Protein AF-M3A0W7-F1 (afdb_monomer_lite)

pLDDT: mean 71.89, std 23.93, range [27.95, 97.62]

Sequence (354 aa):
MHALLFESHGTLYKYCTPAMGSIGAVLGRLNPFAYRHAGDKGLDEQITYNEAKDTQISTADAKDHPPPAQATGILLEHGDGDLPQHLLPRDRAARLYQETRKSYADLLRSRHSALKTHAEVQISLRRYLQLRSSVRDSQRELCQALKIAQAEGSWARLSDQLCEKSELLEADFGTLEAHVARLQTCQGRLANLEFTVRERENDLFSALESLARAIGVINEPDYGETWFMEGIDGKSRSTESTHLNPLLETYYDKAGDAGLLRDMLVGLDYDYLEAKARRNILLLDQDRALSCSDSHIDQEYRHQRAGIVDELEAATREAEEAKKSCLDAGLQPEPSQCSLPERDLVAKESRAAL

Organism: Pseudocercospora fijiensis (strain CIRAD86) (NCBI:txid383855)

Secondary structure (DSSP, 8-state):
--TTSSSSTTTHHHHHHHHHHHHHHHHHHT-----------------S--S-------------PPPPP----------S----S----HHHHHHHHHHHHHHHHHHHHHHHHHHHHHHHHHHHHHHHHHHHHHHHHHHHHHHHHHHHHHHHT-HHHHHHHHHHHHHHHHHHHHHHHHHHHHHHHHHHHHHHHHHHHHHHHHHHHHHHHHHHHHTTS----TTSSTT------------------HHHHHHHHHHHHHHHHHHHHHHHHHHHHHHHHHHHHHHHHH-PPPSS-HHHHHHHHHHHHHHHHHHHHHHHHHHHHHHHHHHHTT---S-STT------GGGSGGGS--

Radius of gyration: 30.0 Å; chains: 1; bounding box: 74×52×100 Å

Structure (mmCIF, N/CA/C/O backbone):
data_AF-M3A0W7-F1
#
_entry.id   AF-M3A0W7-F1
#
loop_
_atom_site.group_PDB
_atom_site.id
_atom_site.type_symbol
_atom_site.label_atom_id
_atom_site.label_alt_id
_atom_site.label_comp_id
_atom_site.label_asym_id
_atom_site.label_entity_id
_atom_site.label_seq_id
_atom_site.pdbx_PDB_ins_code
_atom_site.Cartn_x
_atom_site.Cartn_y
_atom_site.Cartn_z
_atom_site.occupancy
_atom_site.B_iso_or_equiv
_atom_site.auth_seq_id
_atom_site.auth_comp_id
_atom_site.auth_asym_id
_atom_site.auth_atom_id
_atom_site.pdbx_PDB_model_num
ATOM 1 N N . MET A 1 1 ? -15.314 0.057 -3.433 1.00 33.22 1 MET A N 1
ATOM 2 C CA . MET A 1 1 ? -14.238 0.964 -3.902 1.00 33.22 1 MET A CA 1
ATOM 3 C C . MET A 1 1 ? -12.853 0.310 -4.009 1.00 33.22 1 MET A C 1
ATOM 5 O O . MET A 1 1 ? -12.034 0.863 -4.722 1.00 33.22 1 MET A O 1
ATOM 9 N N . HIS A 1 2 ? -12.584 -0.863 -3.411 1.00 33.09 2 HIS A N 1
ATOM 10 C CA . HIS A 1 2 ? -11.268 -1.535 -3.491 1.00 33.09 2 HIS A CA 1
ATOM 11 C C . HIS A 1 2 ? -11.120 -2.610 -4.594 1.00 33.09 2 HIS A C 1
ATOM 13 O O . HIS A 1 2 ? -10.038 -3.149 -4.781 1.00 33.09 2 HIS A O 1
ATOM 19 N N . ALA A 1 3 ? -12.170 -2.908 -5.367 1.00 29.25 3 ALA A N 1
ATOM 20 C CA . ALA A 1 3 ? -12.174 -4.024 -6.324 1.00 29.25 3 ALA A CA 1
ATOM 21 C C . ALA A 1 3 ? -11.492 -3.745 -7.686 1.00 29.25 3 ALA A C 1
ATOM 23 O O . ALA A 1 3 ? -11.422 -4.643 -8.513 1.00 29.25 3 ALA A O 1
ATOM 24 N N . LEU A 1 4 ? -10.989 -2.529 -7.941 1.00 33.88 4 LEU A N 1
ATOM 25 C CA . LEU A 1 4 ? -10.436 -2.138 -9.253 1.00 33.88 4 LEU A CA 1
ATOM 26 C C . LEU A 1 4 ? -8.896 -2.159 -9.339 1.00 33.88 4 LEU A C 1
ATOM 28 O O . LEU A 1 4 ? -8.349 -1.816 -10.380 1.00 33.88 4 LEU A O 1
ATOM 32 N N . LEU A 1 5 ? -8.185 -2.571 -8.283 1.00 36.59 5 LEU A N 1
ATOM 33 C CA . LEU A 1 5 ? -6.711 -2.636 -8.275 1.00 36.59 5 LEU A CA 1
ATOM 34 C C . LEU A 1 5 ? -6.142 -4.010 -8.691 1.00 36.59 5 LEU A C 1
ATOM 36 O O . LEU A 1 5 ? -4.928 -4.175 -8.762 1.00 36.59 5 LEU A O 1
ATOM 40 N N . PHE A 1 6 ? -6.999 -4.995 -8.985 1.00 35.81 6 PHE A N 1
ATOM 41 C CA . PHE A 1 6 ? -6.613 -6.413 -8.998 1.00 35.81 6 PHE A CA 1
ATOM 42 C C . PHE A 1 6 ? -6.111 -6.971 -10.350 1.00 35.81 6 PHE A C 1
ATOM 44 O O . PHE A 1 6 ? -5.576 -8.075 -10.372 1.00 35.81 6 PHE A O 1
ATOM 51 N N . GLU A 1 7 ? -6.224 -6.256 -11.478 1.00 32.94 7 GLU A N 1
ATOM 52 C CA . GLU A 1 7 ? -5.933 -6.850 -12.806 1.00 32.94 7 GLU A CA 1
ATOM 53 C C . GLU A 1 7 ? -4.660 -6.351 -13.525 1.00 32.94 7 GLU A C 1
ATOM 55 O O . GLU A 1 7 ? -4.209 -7.003 -14.466 1.00 32.94 7 GLU A O 1
ATOM 60 N N . SER A 1 8 ? -4.003 -5.265 -13.097 1.00 38.28 8 SER A N 1
ATOM 61 C CA . SER A 1 8 ? -2.975 -4.613 -13.939 1.00 38.28 8 SER A CA 1
ATOM 62 C C . SER A 1 8 ? -1.517 -5.037 -13.724 1.00 38.28 8 SER A C 1
ATOM 64 O O . SER A 1 8 ? -0.686 -4.801 -14.600 1.00 38.28 8 SER A O 1
ATOM 66 N N . HIS A 1 9 ? -1.146 -5.647 -12.594 1.00 38.53 9 HIS A N 1
ATOM 67 C CA . HIS A 1 9 ? 0.280 -5.854 -12.278 1.00 38.53 9 HIS A CA 1
ATOM 68 C C . HIS A 1 9 ? 0.880 -7.159 -12.840 1.00 38.53 9 HIS A C 1
ATOM 70 O O . HIS A 1 9 ? 2.083 -7.220 -13.092 1.00 38.53 9 HIS A O 1
ATOM 76 N N . GLY A 1 10 ? 0.062 -8.185 -13.113 1.00 32.31 10 GLY A N 1
ATOM 77 C CA . GLY A 1 10 ? 0.531 -9.483 -13.631 1.00 32.31 10 GLY A CA 1
ATOM 78 C C . GLY A 1 10 ? 0.715 -9.553 -15.156 1.00 32.31 10 GLY A C 1
ATOM 79 O O . GLY A 1 10 ? 1.524 -10.336 -15.658 1.00 32.31 10 GLY A O 1
ATOM 80 N N . THR A 1 11 ? -0.006 -8.732 -15.916 1.00 35.69 11 THR A N 1
ATOM 81 C CA . THR A 1 11 ? 0.018 -8.700 -17.393 1.00 35.69 11 THR A CA 1
ATOM 82 C C . THR A 1 11 ? 1.218 -7.930 -17.945 1.00 35.69 11 THR A C 1
ATOM 84 O O . THR A 1 11 ? 1.759 -8.290 -18.988 1.00 35.69 11 THR A O 1
ATOM 87 N N . LEU A 1 12 ? 1.712 -6.947 -17.198 1.00 34.94 12 LEU A N 1
ATOM 88 C CA . LEU A 1 12 ? 2.795 -6.033 -17.570 1.00 34.94 12 LEU A CA 1
ATOM 89 C C . LEU A 1 12 ? 4.150 -6.729 -17.847 1.00 34.94 12 LEU A C 1
ATOM 91 O O . LEU A 1 12 ? 4.900 -6.324 -18.738 1.00 34.94 12 LEU A O 1
ATOM 95 N N . TYR A 1 13 ? 4.459 -7.826 -17.142 1.00 34.72 13 TYR A N 1
ATOM 96 C CA . TYR A 1 13 ? 5.754 -8.520 -17.263 1.00 34.72 13 TYR A CA 1
ATOM 97 C C . TYR A 1 13 ? 5.796 -9.596 -18.362 1.00 34.72 13 TYR A C 1
ATOM 99 O O . TYR A 1 13 ? 6.872 -9.904 -18.885 1.00 34.72 13 TYR A O 1
ATOM 107 N N . LYS A 1 14 ? 4.635 -10.141 -18.756 1.00 32.34 14 LYS A N 1
ATOM 108 C CA . LYS A 1 14 ? 4.528 -11.174 -19.805 1.00 32.34 14 LYS A CA 1
ATOM 109 C C . LYS A 1 14 ? 4.810 -10.633 -21.212 1.00 32.34 14 LYS A C 1
ATOM 111 O O . LYS A 1 14 ? 5.224 -11.404 -22.072 1.00 32.34 14 LYS A O 1
ATOM 116 N N . TYR A 1 15 ? 4.634 -9.328 -21.433 1.00 33.81 15 TYR A N 1
ATOM 117 C CA . TYR A 1 15 ? 4.816 -8.692 -22.745 1.00 33.81 15 TYR A CA 1
ATOM 118 C C . TYR A 1 15 ? 6.125 -7.891 -22.883 1.00 33.81 15 TYR A C 1
ATOM 120 O O . TYR A 1 15 ? 6.608 -7.706 -23.998 1.00 33.81 15 TYR A O 1
ATOM 128 N N . CYS A 1 16 ? 6.763 -7.477 -21.778 1.00 34.28 16 CYS A N 1
ATOM 129 C CA . CYS A 1 16 ? 8.025 -6.720 -21.822 1.00 34.28 16 CYS A CA 1
ATOM 130 C C . CYS A 1 16 ? 9.275 -7.590 -22.072 1.00 34.28 16 CYS A C 1
ATOM 132 O O . CYS A 1 16 ? 10.260 -7.121 -22.644 1.00 34.28 16 CYS A O 1
ATOM 134 N N . THR A 1 17 ? 9.259 -8.859 -21.657 1.00 36.62 17 THR A N 1
ATOM 135 C CA . THR A 1 17 ? 10.430 -9.755 -21.708 1.00 36.62 17 THR A CA 1
ATOM 136 C C . THR A 1 17 ? 10.897 -10.120 -23.131 1.00 36.62 17 THR A C 1
ATOM 138 O O . THR A 1 17 ? 12.108 -10.099 -23.363 1.00 36.62 17 THR A O 1
ATOM 141 N N . PRO A 1 18 ? 10.018 -10.380 -24.122 1.00 32.47 18 PRO A N 1
ATOM 142 C CA . PRO A 1 18 ? 10.460 -10.709 -25.483 1.00 32.47 18 PRO A CA 1
ATOM 143 C C . PRO A 1 18 ? 11.011 -9.497 -26.257 1.00 32.47 18 PRO A C 1
ATOM 145 O O . PRO A 1 18 ? 12.003 -9.614 -26.978 1.00 32.47 18 PRO A O 1
ATOM 148 N N . ALA A 1 19 ? 10.405 -8.316 -26.086 1.00 36.50 19 ALA A N 1
ATOM 149 C CA . ALA A 1 19 ? 10.773 -7.099 -26.818 1.00 36.50 19 ALA A CA 1
ATOM 150 C C . ALA A 1 19 ? 12.084 -6.474 -26.306 1.00 36.50 19 ALA A C 1
ATOM 152 O O . ALA A 1 19 ? 12.943 -6.094 -27.105 1.00 36.50 19 ALA A O 1
ATOM 153 N N . MET A 1 20 ? 12.298 -6.464 -24.985 1.00 37.03 20 MET A N 1
ATOM 154 C CA . MET A 1 20 ? 13.586 -6.085 -24.385 1.00 37.03 20 MET A CA 1
ATOM 155 C C . MET A 1 20 ? 14.701 -7.073 -24.760 1.00 37.03 20 MET A C 1
ATOM 157 O O . MET A 1 20 ? 15.849 -6.663 -24.897 1.00 37.03 20 MET A O 1
ATOM 161 N N . GLY A 1 21 ? 14.373 -8.349 -25.002 1.00 40.09 21 GLY A N 1
ATOM 162 C CA . GLY A 1 21 ? 15.312 -9.340 -25.538 1.00 40.09 21 GLY A CA 1
ATOM 163 C C . GLY A 1 21 ? 15.753 -9.039 -26.976 1.00 40.09 21 GLY A C 1
ATOM 164 O O . GLY A 1 21 ? 16.939 -9.128 -27.283 1.00 40.09 21 GLY A O 1
ATOM 165 N N . SER A 1 22 ? 14.828 -8.613 -27.842 1.00 40.75 22 SER A N 1
ATOM 166 C CA . SER A 1 22 ? 15.118 -8.184 -29.222 1.00 40.75 22 SER A CA 1
ATOM 167 C C . SER A 1 22 ? 15.958 -6.899 -29.263 1.00 40.75 22 SER A C 1
ATOM 169 O O . SER A 1 22 ? 17.010 -6.861 -29.902 1.00 40.75 22 SER A O 1
ATOM 171 N N . ILE A 1 23 ? 15.561 -5.871 -28.505 1.00 39.34 23 ILE A N 1
ATOM 172 C CA . ILE A 1 23 ? 16.290 -4.596 -28.421 1.00 39.34 23 ILE A CA 1
ATOM 173 C C . ILE A 1 23 ? 17.645 -4.790 -27.727 1.00 39.34 23 ILE A C 1
ATOM 175 O O . ILE A 1 23 ? 18.649 -4.265 -28.195 1.00 39.34 23 ILE A O 1
ATOM 179 N N . GLY A 1 24 ? 17.715 -5.600 -26.669 1.00 42.88 24 GLY A N 1
ATOM 180 C CA . GLY A 1 24 ? 18.962 -5.977 -26.001 1.00 42.88 24 GLY A CA 1
ATOM 181 C C . GLY A 1 24 ? 19.909 -6.764 -26.910 1.00 42.88 24 GLY A C 1
ATOM 182 O O . GLY A 1 24 ? 21.110 -6.508 -26.901 1.00 42.88 24 GLY A O 1
ATOM 183 N N . ALA A 1 25 ? 19.389 -7.651 -27.765 1.00 46.31 25 ALA A N 1
ATOM 184 C CA . ALA A 1 25 ? 20.182 -8.353 -28.774 1.00 46.31 25 ALA A CA 1
ATOM 185 C C . ALA A 1 25 ? 20.693 -7.410 -29.877 1.00 46.31 25 ALA A C 1
ATOM 187 O O . ALA A 1 25 ? 21.820 -7.571 -30.345 1.00 46.31 25 ALA A O 1
ATOM 188 N N . VAL A 1 26 ? 19.906 -6.406 -30.275 1.00 44.19 26 VAL A N 1
ATOM 189 C CA . VAL A 1 26 ? 20.327 -5.369 -31.233 1.00 44.19 26 VAL A CA 1
ATOM 190 C C . VAL A 1 26 ? 21.370 -4.433 -30.610 1.00 44.19 26 VAL A C 1
ATOM 192 O O . VAL A 1 26 ? 22.410 -4.190 -31.217 1.00 44.19 26 VAL A O 1
ATOM 195 N N . LEU A 1 27 ? 21.164 -3.974 -29.373 1.00 42.91 27 LEU A N 1
ATOM 196 C CA . LEU A 1 27 ? 22.116 -3.134 -28.639 1.00 42.91 27 LEU A CA 1
ATOM 197 C C . LEU A 1 27 ? 23.414 -3.885 -28.296 1.00 42.91 27 LEU A C 1
ATOM 199 O O . LEU A 1 27 ? 24.493 -3.303 -28.377 1.00 42.91 27 LEU A O 1
ATOM 203 N N . GLY A 1 28 ? 23.332 -5.183 -27.994 1.00 41.34 28 GLY A N 1
ATOM 204 C CA . GLY A 1 28 ? 24.490 -6.057 -27.790 1.00 41.34 28 GLY A CA 1
ATOM 205 C C . GLY A 1 28 ? 25.309 -6.279 -29.066 1.00 41.34 28 GLY A C 1
ATOM 206 O O . GLY A 1 28 ? 26.533 -6.336 -29.004 1.00 41.34 28 GLY A O 1
ATOM 207 N N . ARG A 1 29 ? 24.668 -6.318 -30.243 1.00 43.09 29 ARG A N 1
ATOM 208 C CA . ARG A 1 29 ? 25.362 -6.375 -31.547 1.00 43.09 29 ARG A CA 1
ATOM 209 C C . ARG A 1 29 ? 26.030 -5.053 -31.936 1.00 43.09 29 ARG A C 1
ATOM 211 O O . ARG A 1 29 ? 26.976 -5.064 -32.716 1.00 43.09 29 ARG A O 1
ATOM 218 N N . LEU A 1 30 ? 25.559 -3.930 -31.395 1.00 36.91 30 LEU A N 1
ATOM 219 C CA . LEU A 1 30 ? 26.110 -2.594 -31.649 1.00 36.91 30 LEU A CA 1
ATOM 220 C C . LEU A 1 30 ? 27.263 -2.214 -30.702 1.00 36.91 30 LEU A C 1
ATOM 222 O O . LEU A 1 30 ? 27.870 -1.161 -30.890 1.00 36.91 30 LEU A O 1
ATOM 226 N N . ASN A 1 31 ? 27.597 -3.055 -29.715 1.00 36.59 31 ASN A N 1
ATOM 227 C CA . ASN A 1 31 ? 28.643 -2.775 -28.732 1.00 36.59 31 ASN A CA 1
ATOM 228 C C . ASN A 1 31 ? 29.671 -3.928 -28.631 1.00 36.59 31 ASN A C 1
ATOM 230 O O . ASN A 1 31 ? 29.524 -4.805 -27.783 1.00 36.59 31 ASN A O 1
ATOM 234 N N . PRO A 1 32 ? 30.736 -3.948 -29.460 1.00 31.33 32 PRO A N 1
ATOM 235 C CA . PRO A 1 32 ? 31.722 -5.035 -29.471 1.00 31.33 32 PRO A CA 1
ATOM 236 C C . PRO A 1 32 ? 32.742 -4.989 -28.315 1.00 31.33 32 PRO A C 1
ATOM 238 O O . PRO A 1 32 ? 33.666 -5.798 -28.289 1.00 31.33 32 PRO A O 1
ATOM 241 N N . PHE A 1 33 ? 32.601 -4.075 -27.348 1.00 37.16 33 PHE A N 1
ATOM 242 C CA . PHE A 1 33 ? 33.525 -3.935 -26.218 1.00 37.16 33 PHE A CA 1
ATOM 243 C C . PHE A 1 33 ? 32.780 -3.945 -24.882 1.00 37.16 33 PHE A C 1
ATOM 245 O O . PHE A 1 33 ? 32.527 -2.905 -24.277 1.00 37.16 33 PHE A O 1
ATOM 252 N N . ALA A 1 34 ? 32.474 -5.143 -24.392 1.00 34.69 34 ALA A N 1
ATOM 253 C CA . ALA A 1 34 ? 32.143 -5.362 -22.992 1.00 34.69 34 ALA A CA 1
ATOM 254 C C . ALA A 1 34 ? 33.304 -6.103 -22.302 1.00 34.69 34 ALA A C 1
ATOM 256 O O . ALA A 1 34 ? 33.568 -7.267 -22.577 1.00 34.69 34 ALA A O 1
ATOM 257 N N . TYR A 1 35 ? 33.975 -5.364 -21.412 1.00 34.19 35 TYR A N 1
ATOM 258 C CA . TYR A 1 35 ? 34.707 -5.796 -20.214 1.00 34.19 35 TYR A CA 1
ATOM 259 C C . TYR A 1 35 ? 35.965 -6.688 -20.342 1.00 34.19 35 TYR A C 1
ATOM 261 O O . TYR A 1 35 ? 35.916 -7.913 -20.385 1.00 34.19 35 TYR A O 1
ATOM 269 N N . ARG A 1 36 ? 37.137 -6.040 -20.214 1.00 29.53 36 ARG A N 1
ATOM 270 C CA . ARG A 1 36 ? 38.361 -6.598 -19.601 1.00 29.53 36 ARG A CA 1
ATOM 271 C C . ARG A 1 36 ? 38.797 -5.690 -18.441 1.00 29.53 36 ARG A C 1
ATOM 273 O O . ARG A 1 36 ? 38.746 -4.472 -18.564 1.00 29.53 36 ARG A O 1
ATOM 280 N N . HIS A 1 37 ? 39.191 -6.323 -17.338 1.00 35.06 37 HIS A N 1
ATOM 281 C CA . HIS A 1 37 ? 39.482 -5.784 -16.003 1.00 35.06 37 HIS A CA 1
ATOM 282 C C . HIS A 1 37 ? 40.319 -4.496 -15.901 1.00 35.06 37 HIS A C 1
ATOM 284 O O . HIS A 1 37 ? 41.342 -4.349 -16.564 1.00 35.06 37 HIS A O 1
ATOM 290 N N . ALA A 1 38 ? 39.994 -3.693 -14.882 1.00 27.95 38 ALA A N 1
ATOM 291 C CA . ALA A 1 38 ? 40.983 -3.087 -13.992 1.00 27.95 38 ALA A CA 1
ATOM 292 C C . ALA A 1 38 ? 40.484 -3.252 -12.547 1.00 27.95 38 ALA A C 1
ATOM 294 O O . ALA A 1 38 ? 39.352 -2.889 -12.233 1.00 27.95 38 ALA A O 1
ATOM 295 N N . GLY A 1 39 ? 41.294 -3.910 -11.720 1.00 29.52 39 GLY A N 1
ATOM 296 C CA . GLY A 1 39 ? 40.959 -4.274 -10.352 1.00 29.52 39 GLY A CA 1
ATOM 297 C C . GLY A 1 39 ? 41.190 -3.167 -9.324 1.00 29.52 39 GLY A C 1
ATOM 298 O O . GLY A 1 39 ? 41.894 -2.192 -9.568 1.00 29.52 39 GLY A O 1
ATOM 299 N N . ASP A 1 40 ? 40.604 -3.434 -8.162 1.00 30.09 40 ASP A N 1
ATOM 300 C CA . ASP A 1 40 ? 41.170 -3.252 -6.827 1.00 30.09 40 ASP A CA 1
ATOM 301 C C . ASP A 1 40 ? 41.547 -1.827 -6.376 1.00 30.09 40 ASP A C 1
ATOM 303 O O . ASP A 1 40 ? 42.614 -1.300 -6.694 1.00 30.09 40 ASP A O 1
ATOM 307 N N . LYS A 1 41 ? 40.665 -1.240 -5.554 1.00 30.48 41 LYS A N 1
ATOM 308 C CA . LYS A 1 41 ? 40.994 -0.491 -4.326 1.00 30.48 41 LYS A CA 1
ATOM 309 C C . LYS A 1 41 ? 39.723 -0.300 -3.492 1.00 30.48 41 LYS A C 1
ATOM 311 O O . LYS A 1 41 ? 38.703 0.161 -3.998 1.00 30.48 41 LYS A O 1
ATOM 316 N N . GLY A 1 42 ? 39.806 -0.735 -2.237 1.00 34.66 42 GLY A N 1
ATOM 317 C CA . GLY A 1 42 ? 38.689 -0.923 -1.317 1.00 34.66 42 GLY A CA 1
ATOM 318 C C . GLY A 1 42 ? 37.958 0.342 -0.869 1.00 34.66 42 GLY A C 1
ATOM 319 O O . GLY A 1 42 ? 38.498 1.445 -0.879 1.00 34.66 42 GLY A O 1
ATOM 320 N N . LEU A 1 43 ? 36.718 0.113 -0.442 1.00 30.66 43 LEU A N 1
ATOM 321 C CA . LEU A 1 43 ? 35.846 1.019 0.303 1.00 30.66 43 LEU A CA 1
ATOM 322 C C . LEU A 1 43 ? 34.940 0.137 1.178 1.00 30.66 43 LEU A C 1
ATOM 324 O O . LEU A 1 43 ? 33.756 -0.046 0.903 1.00 30.66 43 LEU A O 1
ATOM 328 N N . ASP A 1 44 ? 35.545 -0.478 2.193 1.00 33.25 44 ASP A N 1
ATOM 329 C CA . ASP A 1 44 ? 34.834 -0.774 3.435 1.00 33.25 44 ASP A CA 1
ATOM 330 C C . ASP A 1 44 ? 34.861 0.511 4.278 1.00 33.25 44 ASP A C 1
ATOM 332 O O . ASP A 1 44 ? 35.853 1.234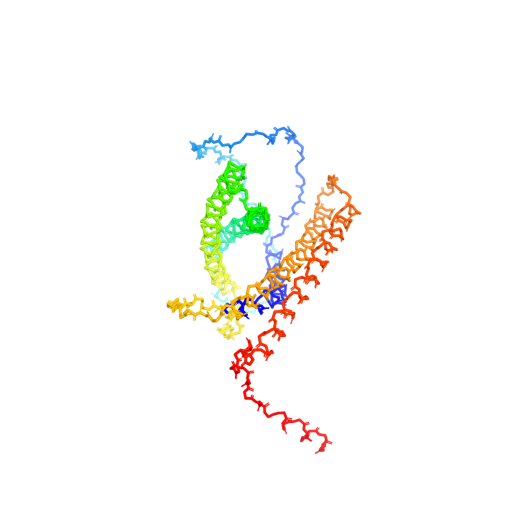 4.252 1.00 33.25 44 ASP A O 1
ATOM 336 N N . GLU A 1 45 ? 33.769 0.774 5.001 1.00 35.91 45 GLU A N 1
ATOM 337 C CA . GLU A 1 45 ? 33.488 1.957 5.842 1.00 35.91 45 GLU A CA 1
ATOM 338 C C . GLU A 1 45 ? 32.856 3.178 5.143 1.00 35.91 45 GLU A C 1
ATOM 340 O O . GLU A 1 45 ? 33.516 4.174 4.873 1.00 35.91 45 GLU A O 1
ATOM 345 N N . GLN A 1 46 ? 31.527 3.146 4.951 1.00 28.75 46 GLN A N 1
ATOM 346 C CA . GLN A 1 46 ? 30.638 4.299 5.212 1.00 28.75 46 GLN A CA 1
ATOM 347 C C . GLN A 1 46 ? 29.154 3.903 5.100 1.00 28.75 46 GLN A C 1
ATOM 349 O O . GLN A 1 46 ? 28.419 4.325 4.212 1.00 28.75 46 GLN A O 1
ATOM 354 N N . ILE A 1 47 ? 28.686 3.088 6.050 1.00 31.75 47 ILE A N 1
ATOM 355 C CA . ILE A 1 47 ? 27.268 3.082 6.437 1.00 31.75 47 ILE A CA 1
ATOM 356 C C . ILE A 1 47 ? 27.208 3.628 7.854 1.00 31.75 47 ILE A C 1
ATOM 358 O O . ILE A 1 47 ? 27.133 2.896 8.834 1.00 31.75 47 ILE A O 1
ATOM 362 N N . THR A 1 48 ? 27.332 4.942 7.972 1.00 36.50 48 THR A N 1
ATOM 363 C CA . THR A 1 48 ? 26.769 5.719 9.075 1.00 36.50 48 THR A CA 1
ATOM 364 C C . THR A 1 48 ? 26.841 7.186 8.675 1.00 36.50 48 THR A C 1
ATOM 366 O O . THR A 1 48 ? 27.868 7.643 8.189 1.00 36.50 48 THR A O 1
ATOM 369 N N . TYR A 1 49 ? 25.735 7.895 8.903 1.00 31.64 49 TYR A N 1
ATOM 370 C CA . TYR A 1 49 ? 25.523 9.324 8.659 1.00 31.64 49 TYR A CA 1
ATOM 371 C C . TYR A 1 49 ? 25.289 9.772 7.209 1.00 31.64 49 TYR A C 1
ATOM 373 O O . TYR A 1 49 ? 26.198 9.746 6.392 1.00 31.64 49 TYR A O 1
ATOM 381 N N . ASN A 1 50 ? 24.062 10.240 6.929 1.00 29.66 50 ASN A N 1
ATOM 382 C CA . ASN A 1 50 ? 23.784 11.424 6.101 1.00 29.66 50 ASN A CA 1
ATOM 383 C C . ASN A 1 50 ? 22.294 11.820 6.196 1.00 29.66 50 ASN A C 1
ATOM 385 O O . ASN A 1 50 ? 21.510 11.626 5.270 1.00 29.66 50 ASN A O 1
ATOM 389 N N . GLU A 1 51 ? 21.918 12.424 7.324 1.00 37.94 51 GLU A N 1
ATOM 390 C CA . GLU A 1 51 ? 21.119 13.650 7.271 1.00 37.9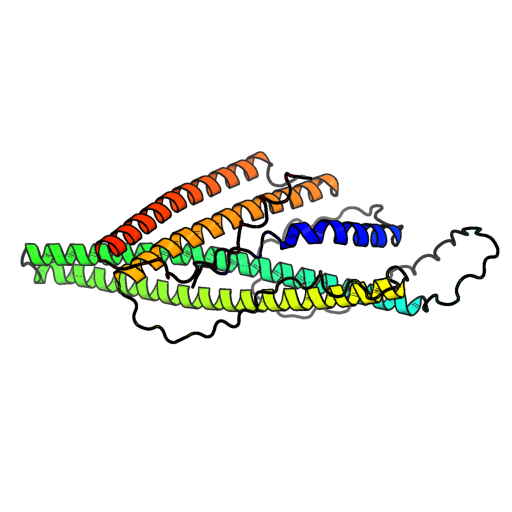4 51 GLU A CA 1
ATOM 391 C C . GLU A 1 51 ? 22.119 14.817 7.305 1.00 37.94 51 GLU A C 1
ATOM 393 O O . GLU A 1 51 ? 23.082 14.775 8.069 1.00 37.94 51 GLU A O 1
ATOM 398 N N . ALA A 1 52 ? 21.885 15.831 6.468 1.00 37.59 52 ALA A N 1
ATOM 399 C CA . ALA A 1 52 ? 22.694 17.038 6.249 1.00 37.59 52 ALA A CA 1
ATOM 400 C C . ALA A 1 52 ? 23.913 16.918 5.305 1.00 37.59 52 ALA A C 1
ATOM 402 O O . ALA A 1 52 ? 25.055 16.810 5.742 1.00 37.59 52 ALA A O 1
ATOM 403 N N . LYS A 1 53 ? 23.673 17.120 3.999 1.00 30.45 53 LYS A N 1
ATOM 404 C CA . LYS A 1 53 ? 24.340 18.189 3.225 1.00 30.45 53 LYS A CA 1
ATOM 405 C C . LYS A 1 53 ? 23.767 18.320 1.812 1.00 30.45 53 LYS A C 1
ATOM 407 O O . LYS A 1 53 ? 24.137 17.591 0.898 1.00 30.45 53 LYS A O 1
ATOM 412 N N . ASP A 1 54 ? 22.947 19.347 1.630 1.00 40.72 54 ASP A N 1
ATOM 413 C CA . ASP A 1 54 ? 22.974 20.139 0.405 1.00 40.72 54 ASP A CA 1
ATOM 414 C C . ASP A 1 54 ? 24.353 20.797 0.300 1.00 40.72 54 ASP A C 1
ATOM 416 O O . ASP A 1 54 ? 24.631 21.751 1.025 1.00 40.72 54 ASP A O 1
ATOM 420 N N . THR A 1 55 ? 25.247 20.303 -0.561 1.00 34.62 55 THR A N 1
ATOM 421 C CA . THR A 1 55 ? 26.307 21.131 -1.165 1.00 34.62 55 THR A CA 1
ATOM 422 C C . THR A 1 55 ? 26.881 20.471 -2.426 1.00 34.62 55 THR A C 1
ATOM 424 O O . THR A 1 55 ? 27.487 19.411 -2.358 1.00 34.62 55 THR A O 1
ATOM 427 N N . GLN A 1 56 ? 26.699 21.149 -3.563 1.00 34.28 56 GLN A N 1
ATOM 428 C CA . GLN A 1 56 ? 27.611 21.243 -4.715 1.00 34.28 56 GLN A CA 1
ATOM 429 C C . GLN A 1 56 ? 28.298 19.955 -5.213 1.00 34.28 56 GLN A C 1
ATOM 431 O O . GLN A 1 56 ? 29.397 19.607 -4.787 1.00 34.28 56 GLN A O 1
ATOM 436 N N . ILE A 1 57 ? 27.734 19.350 -6.263 1.00 33.78 57 ILE A N 1
ATOM 437 C CA . ILE A 1 57 ? 28.523 18.516 -7.178 1.00 33.78 57 ILE A CA 1
ATOM 438 C C . ILE A 1 57 ? 29.284 19.460 -8.114 1.00 33.78 57 ILE A C 1
ATOM 440 O O . ILE A 1 57 ? 28.725 20.046 -9.040 1.00 33.78 57 ILE A O 1
ATOM 444 N N . SER A 1 58 ? 30.566 19.629 -7.800 1.00 33.00 58 SER A N 1
ATOM 445 C CA . SER A 1 58 ? 31.579 20.280 -8.623 1.00 33.00 58 SER A CA 1
ATOM 446 C C . SER A 1 58 ? 31.786 19.508 -9.928 1.00 33.00 58 SER A C 1
ATOM 448 O O . SER A 1 58 ? 32.085 18.314 -9.923 1.00 33.00 58 SER A O 1
ATOM 450 N N . THR A 1 59 ? 31.656 20.199 -11.057 1.00 40.59 59 THR A N 1
ATOM 451 C CA . THR A 1 59 ? 32.158 19.763 -12.362 1.00 40.59 59 THR A CA 1
ATOM 452 C C . THR A 1 59 ? 33.675 19.945 -12.401 1.00 40.59 59 THR A C 1
ATOM 454 O O . THR A 1 59 ? 34.168 20.961 -12.889 1.00 40.59 59 THR A O 1
ATOM 457 N N . ALA A 1 60 ? 34.425 18.985 -11.873 1.00 39.16 60 ALA A N 1
ATOM 458 C CA . ALA A 1 60 ? 35.873 18.926 -12.041 1.00 39.16 60 ALA A CA 1
ATOM 459 C C . ALA A 1 60 ? 36.325 17.465 -11.985 1.00 39.16 60 ALA A C 1
ATOM 461 O O . ALA A 1 60 ? 36.521 16.926 -10.907 1.00 39.16 60 ALA A O 1
ATOM 462 N N . ASP A 1 61 ? 36.346 16.825 -13.156 1.00 40.94 61 ASP A N 1
ATOM 463 C CA . ASP A 1 61 ? 37.375 15.877 -13.616 1.00 40.94 61 ASP A CA 1
ATOM 464 C C . ASP A 1 61 ? 36.851 15.135 -14.850 1.00 40.94 61 ASP A C 1
ATOM 466 O O . ASP A 1 61 ? 36.415 13.989 -14.827 1.00 40.94 61 ASP A O 1
ATOM 470 N N . ALA A 1 62 ? 36.870 15.864 -15.965 1.00 39.81 62 ALA A N 1
ATOM 471 C CA . ALA A 1 62 ? 36.771 15.321 -17.311 1.00 39.81 62 ALA A CA 1
ATOM 472 C C . ALA A 1 62 ? 38.061 15.693 -18.051 1.00 39.81 62 ALA A C 1
ATOM 474 O O . ALA A 1 62 ? 38.074 16.554 -18.930 1.00 39.81 62 ALA A O 1
ATOM 475 N N . LYS A 1 63 ? 39.176 15.092 -17.638 1.00 44.78 63 LYS A N 1
ATOM 476 C CA . LYS A 1 63 ? 40.408 15.049 -18.426 1.00 44.78 63 LYS A CA 1
ATOM 477 C C . LYS A 1 63 ? 40.904 13.608 -18.418 1.00 44.78 63 LYS A C 1
ATOM 479 O O . LYS A 1 63 ? 40.941 12.980 -17.371 1.00 44.78 63 LYS A O 1
ATOM 484 N N . ASP A 1 64 ? 41.223 13.125 -19.611 1.00 43.19 64 ASP A N 1
ATOM 485 C CA . ASP A 1 64 ? 41.809 11.816 -19.919 1.00 43.19 64 ASP A CA 1
ATOM 486 C C . ASP A 1 64 ? 40.843 10.626 -20.041 1.00 43.19 64 ASP A C 1
ATOM 488 O O . ASP A 1 64 ? 41.016 9.569 -19.439 1.00 43.19 64 ASP A O 1
ATOM 492 N N . HIS A 1 65 ? 39.879 10.749 -20.960 1.00 40.09 65 HIS A N 1
ATOM 493 C CA . HIS A 1 65 ? 39.437 9.586 -21.735 1.00 40.09 65 HIS A CA 1
ATOM 494 C C . HIS A 1 65 ? 40.137 9.591 -23.102 1.00 40.09 65 HIS A C 1
ATOM 496 O O . HIS A 1 65 ? 40.110 10.619 -23.786 1.00 40.09 65 HIS A O 1
ATOM 502 N N . PRO A 1 66 ? 40.763 8.476 -23.529 1.00 42.38 66 PRO A N 1
ATOM 503 C CA . PRO A 1 66 ? 41.317 8.375 -24.871 1.00 42.38 66 PRO A CA 1
ATOM 504 C C . PRO A 1 66 ? 40.188 8.503 -25.911 1.00 42.38 66 PRO A C 1
ATOM 506 O O . PRO A 1 66 ? 39.069 8.043 -25.658 1.00 42.38 66 PRO A O 1
ATOM 509 N N . PRO A 1 67 ? 40.449 9.121 -27.078 1.00 41.88 67 PRO A N 1
ATOM 510 C CA . PRO A 1 67 ? 39.469 9.187 -28.156 1.00 41.88 67 PRO A CA 1
ATOM 511 C C . PRO A 1 67 ? 39.036 7.767 -28.556 1.00 41.88 67 PRO A C 1
ATOM 513 O O . PRO A 1 67 ? 39.857 6.846 -28.501 1.00 41.88 67 PRO A O 1
ATOM 516 N N . PRO A 1 68 ? 37.767 7.560 -28.959 1.00 42.78 68 PRO A N 1
ATOM 517 C CA . PRO A 1 68 ? 37.304 6.251 -29.390 1.00 42.78 68 PRO A CA 1
ATOM 518 C C . PRO A 1 68 ? 38.176 5.777 -30.553 1.00 42.78 68 PRO A C 1
ATOM 520 O O . PRO A 1 68 ? 38.316 6.468 -31.565 1.00 42.78 68 PRO A O 1
ATOM 523 N N . ALA A 1 69 ? 38.793 4.610 -30.370 1.00 41.06 69 ALA A N 1
ATOM 524 C CA . ALA A 1 69 ? 39.572 3.949 -31.400 1.00 41.06 69 ALA A CA 1
ATOM 525 C C . ALA A 1 69 ? 38.735 3.864 -32.681 1.00 41.06 69 ALA A C 1
ATOM 527 O O . ALA A 1 69 ? 37.558 3.497 -32.647 1.00 41.06 69 ALA A O 1
ATOM 528 N N . GLN A 1 70 ? 39.354 4.239 -33.799 1.00 42.69 70 GLN A N 1
ATOM 529 C CA . GLN A 1 70 ? 38.790 4.094 -35.133 1.00 42.69 70 GLN A CA 1
ATOM 530 C C . GLN A 1 70 ? 38.286 2.657 -35.283 1.00 42.69 70 GLN A C 1
ATOM 532 O O . GLN A 1 70 ? 39.077 1.713 -35.248 1.00 42.69 70 GLN A O 1
ATOM 537 N N . ALA A 1 71 ? 36.965 2.500 -35.387 1.00 40.88 71 ALA A N 1
ATOM 538 C CA . ALA A 1 71 ? 36.338 1.215 -35.633 1.00 40.88 71 ALA A CA 1
ATOM 539 C C . ALA A 1 71 ? 36.938 0.647 -36.919 1.00 40.88 71 ALA A C 1
ATOM 541 O O . ALA A 1 71 ? 36.769 1.206 -38.004 1.00 40.88 71 ALA A O 1
ATOM 542 N N . THR A 1 72 ? 37.702 -0.427 -36.762 1.00 42.66 72 THR A N 1
ATOM 543 C CA . THR A 1 72 ? 38.317 -1.172 -37.849 1.00 42.66 72 THR A CA 1
ATOM 544 C C . THR A 1 72 ? 37.181 -1.625 -38.753 1.00 42.66 72 THR A C 1
ATOM 546 O O . THR A 1 72 ? 36.286 -2.349 -38.317 1.00 42.66 72 THR A O 1
ATOM 549 N N . GLY A 1 73 ? 37.161 -1.101 -39.978 1.00 37.81 73 GLY A N 1
ATOM 550 C CA . GLY A 1 73 ? 36.135 -1.412 -40.958 1.00 37.81 73 GLY A CA 1
ATOM 551 C C . GLY A 1 73 ? 36.113 -2.912 -41.204 1.00 37.81 73 GLY A C 1
ATOM 552 O O . GLY A 1 73 ? 37.029 -3.456 -41.813 1.00 37.81 73 GLY A O 1
ATOM 553 N N . ILE A 1 74 ? 35.062 -3.574 -40.728 1.00 40.50 74 ILE A N 1
ATOM 554 C CA . ILE A 1 74 ? 34.681 -4.889 -41.222 1.00 40.50 74 ILE A CA 1
ATOM 555 C C . ILE A 1 74 ? 34.177 -4.630 -42.644 1.00 40.50 74 ILE A C 1
ATOM 557 O O . ILE A 1 74 ? 33.032 -4.226 -42.844 1.00 40.50 74 ILE A O 1
ATOM 561 N N . LEU A 1 75 ? 35.081 -4.760 -43.618 1.00 39.75 75 LEU A N 1
ATOM 562 C CA . LEU A 1 75 ? 34.746 -4.834 -45.035 1.00 39.75 75 LEU A CA 1
ATOM 563 C C . LEU A 1 75 ? 33.932 -6.116 -45.234 1.00 39.75 75 LEU A C 1
ATOM 565 O O . LEU A 1 75 ? 34.474 -7.202 -45.419 1.00 39.75 75 LEU A O 1
ATOM 569 N N . LEU A 1 76 ? 32.612 -5.993 -45.139 1.00 44.00 76 LEU A N 1
ATOM 570 C CA . LEU A 1 76 ? 31.710 -6.944 -45.767 1.00 44.00 76 LEU A CA 1
ATOM 571 C C . LEU A 1 76 ? 31.773 -6.653 -47.266 1.00 44.00 76 LEU A C 1
ATOM 573 O O . LEU A 1 76 ? 31.131 -5.725 -47.751 1.00 44.00 76 LEU A O 1
ATOM 577 N N . GLU A 1 77 ? 32.605 -7.411 -47.980 1.00 45.75 77 GLU A N 1
ATOM 578 C CA . GLU A 1 77 ? 32.572 -7.487 -49.439 1.00 45.75 77 GLU A CA 1
ATOM 579 C C . GLU A 1 77 ? 31.227 -8.105 -49.849 1.00 45.75 77 GLU A C 1
ATOM 581 O O . GLU A 1 77 ? 31.050 -9.322 -49.919 1.00 45.75 77 GLU A O 1
ATOM 586 N N . HIS A 1 78 ? 30.223 -7.255 -50.033 1.00 46.88 78 HIS A N 1
ATOM 587 C CA . HIS A 1 78 ? 28.972 -7.600 -50.690 1.00 46.88 78 HIS A CA 1
ATOM 588 C C . HIS A 1 78 ? 28.915 -6.809 -51.989 1.00 46.88 78 HIS A C 1
ATOM 590 O O . HIS A 1 78 ? 29.149 -5.603 -51.994 1.00 46.88 78 HIS A O 1
ATOM 596 N N . GLY A 1 79 ? 28.721 -7.551 -53.081 1.00 48.28 79 GLY A N 1
ATOM 597 C CA . GLY A 1 79 ? 28.882 -7.090 -54.453 1.00 48.28 79 GLY A CA 1
ATOM 598 C C . GLY A 1 79 ? 28.018 -5.890 -54.823 1.00 48.28 79 GLY A C 1
ATOM 599 O O . GLY A 1 79 ? 27.069 -5.559 -54.117 1.00 48.28 79 GLY A O 1
ATOM 600 N N . ASP A 1 80 ? 28.393 -5.291 -55.955 1.00 47.41 80 ASP A N 1
ATOM 601 C CA . ASP A 1 80 ? 27.877 -4.084 -56.616 1.00 47.41 80 ASP A CA 1
ATOM 602 C C . ASP A 1 80 ? 26.348 -4.063 -56.836 1.00 47.41 80 ASP A C 1
ATOM 604 O O . ASP A 1 80 ? 25.849 -4.056 -57.961 1.00 47.41 80 ASP A O 1
ATOM 608 N N . GLY A 1 81 ? 25.581 -4.070 -55.752 1.00 53.62 81 GLY A N 1
ATOM 609 C CA . GLY A 1 81 ? 24.179 -3.689 -55.720 1.00 53.62 81 GLY A CA 1
ATOM 610 C C . GLY A 1 81 ? 24.089 -2.278 -55.165 1.00 53.62 81 GLY A C 1
ATOM 611 O O . GLY A 1 81 ? 24.620 -2.022 -54.086 1.00 53.62 81 GLY A O 1
ATOM 612 N N . ASP A 1 82 ? 23.439 -1.378 -55.906 1.00 51.44 82 ASP A N 1
ATOM 613 C CA . ASP A 1 82 ? 23.182 0.014 -55.530 1.00 51.44 82 ASP A CA 1
ATOM 614 C C . ASP A 1 82 ? 22.709 0.116 -54.069 1.00 51.44 82 ASP A C 1
ATOM 616 O O . ASP A 1 82 ? 21.538 -0.093 -53.744 1.00 51.44 82 ASP A O 1
ATOM 620 N N . LEU A 1 83 ? 23.651 0.404 -53.164 1.00 54.94 83 LEU A N 1
ATOM 621 C CA . LEU A 1 83 ? 23.386 0.546 -51.740 1.00 54.94 83 LEU A CA 1
ATOM 622 C C . LEU A 1 83 ? 22.452 1.750 -51.557 1.00 54.94 83 LEU A C 1
ATOM 624 O O . LEU A 1 83 ? 22.805 2.862 -51.966 1.00 54.94 83 LEU A O 1
ATOM 628 N N . PRO A 1 84 ? 21.264 1.565 -50.953 1.00 55.31 84 PRO A N 1
ATOM 629 C CA . PRO A 1 84 ? 20.293 2.637 -50.820 1.00 55.31 84 PRO A CA 1
ATOM 630 C C . PRO A 1 84 ? 20.903 3.812 -50.047 1.00 55.31 84 PRO A C 1
ATOM 632 O O . PRO A 1 84 ? 21.306 3.682 -48.891 1.00 55.31 84 PRO A O 1
ATOM 635 N N . GLN A 1 85 ? 20.931 4.986 -50.684 1.00 55.03 85 GLN A N 1
ATOM 636 C CA . GLN A 1 85 ? 21.476 6.256 -50.176 1.00 55.03 85 GLN A CA 1
ATOM 637 C C . GLN A 1 85 ? 20.717 6.835 -48.959 1.00 55.03 85 GLN A C 1
ATOM 639 O O . GLN A 1 85 ? 20.896 7.996 -48.599 1.00 55.03 85 GLN A O 1
ATOM 644 N N . HIS A 1 86 ? 19.876 6.043 -48.293 1.00 56.72 86 HIS A N 1
ATOM 645 C CA . HIS A 1 86 ? 19.049 6.462 -47.161 1.00 56.72 86 HIS A CA 1
ATOM 646 C C . HIS A 1 86 ? 19.698 6.221 -45.791 1.00 56.72 86 HIS A C 1
ATOM 648 O O . HIS A 1 86 ? 19.017 6.276 -44.767 1.00 56.72 86 HIS A O 1
ATOM 654 N N . LEU A 1 87 ? 21.014 5.995 -45.736 1.00 57.56 87 LEU A N 1
ATOM 655 C CA . LEU A 1 87 ? 21.741 6.012 -44.469 1.00 57.56 87 LEU A CA 1
ATOM 656 C C . LEU A 1 87 ? 21.706 7.433 -43.902 1.00 57.56 87 LEU A C 1
ATOM 658 O O . LEU A 1 87 ? 22.364 8.346 -44.403 1.00 57.56 87 LEU A O 1
ATOM 662 N N . LEU A 1 88 ? 20.914 7.620 -42.847 1.00 62.34 88 LEU A N 1
ATOM 663 C CA . LEU A 1 88 ? 20.913 8.856 -42.078 1.00 62.34 88 LEU A CA 1
ATOM 664 C C . LEU A 1 88 ? 22.344 9.207 -41.637 1.00 62.34 88 LEU A C 1
ATOM 666 O O . LEU A 1 88 ? 23.146 8.305 -41.372 1.00 62.34 88 LEU A O 1
ATOM 670 N N . PRO A 1 89 ? 22.678 10.506 -41.514 1.00 79.38 89 PRO A N 1
ATOM 671 C CA . PRO A 1 89 ? 23.994 10.922 -41.049 1.00 79.38 89 PRO A CA 1
ATOM 672 C C . PRO A 1 89 ? 24.323 10.219 -39.730 1.00 79.38 89 PRO A C 1
ATOM 674 O O . PRO A 1 89 ? 23.517 10.267 -38.797 1.00 79.38 89 PRO A O 1
ATOM 677 N N . ARG A 1 90 ? 25.497 9.578 -39.635 1.00 79.62 90 ARG A N 1
ATOM 678 C CA . ARG A 1 90 ? 25.957 8.865 -38.423 1.00 79.62 90 ARG A CA 1
ATOM 679 C C . ARG A 1 90 ? 25.792 9.706 -37.151 1.00 79.62 90 ARG A C 1
ATOM 681 O O . ARG A 1 90 ? 25.414 9.184 -36.105 1.00 79.62 90 ARG A O 1
ATOM 688 N N . ASP A 1 91 ? 25.970 11.018 -37.273 1.00 85.69 91 ASP A N 1
ATOM 689 C CA . ASP A 1 91 ? 25.808 11.983 -36.185 1.00 85.69 91 ASP A CA 1
ATOM 690 C C . ASP A 1 91 ? 24.377 12.056 -35.635 1.00 85.69 91 ASP A C 1
ATOM 692 O O . ASP A 1 91 ? 24.189 12.327 -34.450 1.00 85.69 91 ASP A O 1
ATOM 696 N N . ARG A 1 92 ? 23.354 11.816 -36.467 1.00 86.94 92 ARG A N 1
ATOM 697 C CA . ARG A 1 92 ? 21.950 11.796 -36.031 1.00 86.94 92 ARG A CA 1
ATOM 698 C C . ARG A 1 92 ? 21.661 10.555 -35.191 1.00 86.94 92 ARG A C 1
ATOM 700 O O . ARG A 1 92 ? 21.076 10.681 -34.119 1.00 86.94 92 ARG A O 1
ATOM 707 N N . ALA A 1 93 ? 22.100 9.381 -35.646 1.00 86.06 93 ALA A N 1
ATOM 708 C CA . ALA A 1 93 ? 21.924 8.132 -34.905 1.00 86.06 93 ALA A CA 1
ATOM 709 C C . ALA A 1 93 ? 22.674 8.161 -33.561 1.00 86.06 93 ALA A C 1
ATOM 711 O O . ALA A 1 93 ? 22.120 7.767 -32.537 1.00 86.06 93 ALA A O 1
ATOM 712 N N . ALA A 1 94 ? 23.894 8.711 -33.537 1.00 87.75 94 ALA A N 1
ATOM 713 C CA . ALA A 1 94 ? 24.671 8.866 -32.308 1.00 87.75 94 ALA A CA 1
ATOM 714 C C . ALA A 1 94 ? 23.975 9.772 -31.274 1.00 87.75 94 ALA A C 1
ATOM 716 O O . ALA A 1 94 ? 23.950 9.437 -30.089 1.00 87.75 94 ALA A O 1
ATOM 717 N N . ARG A 1 95 ? 23.367 10.888 -31.708 1.00 91.00 95 ARG A N 1
ATOM 718 C CA . ARG A 1 95 ? 22.590 11.773 -30.821 1.00 91.00 95 ARG A CA 1
ATOM 719 C C . ARG A 1 95 ? 21.356 11.075 -30.252 1.00 91.00 95 ARG A C 1
ATOM 721 O O . ARG A 1 95 ? 21.169 11.104 -29.041 1.00 91.00 95 ARG A O 1
ATOM 728 N N . LEU A 1 96 ? 20.572 10.399 -31.097 1.00 91.06 96 LEU A N 1
ATOM 729 C CA . LEU A 1 96 ? 19.385 9.651 -30.659 1.00 91.06 96 LEU A CA 1
ATOM 730 C C . LEU A 1 96 ? 19.745 8.542 -29.665 1.00 91.06 96 LEU A C 1
ATOM 732 O O . LEU A 1 96 ? 19.038 8.331 -28.682 1.00 91.06 96 LEU A O 1
ATOM 736 N N . TYR A 1 97 ? 20.874 7.863 -29.873 1.00 90.62 97 TYR A N 1
ATOM 737 C CA . TYR A 1 97 ? 21.376 6.868 -28.928 1.00 90.62 97 TYR A CA 1
ATOM 738 C C . TYR A 1 97 ? 21.743 7.488 -27.571 1.00 90.62 97 TYR A C 1
ATOM 740 O O . TYR A 1 97 ? 21.367 6.956 -26.526 1.00 90.62 97 TYR A O 1
ATOM 748 N N . GLN A 1 98 ? 22.449 8.626 -27.563 1.00 92.62 98 GLN A N 1
ATOM 749 C CA . GLN A 1 98 ? 22.785 9.336 -26.324 1.00 92.62 98 GLN A CA 1
ATOM 750 C C . GLN A 1 98 ? 21.536 9.818 -25.576 1.00 92.62 98 GLN A C 1
ATOM 752 O O . GLN A 1 98 ? 21.470 9.682 -24.354 1.00 92.62 98 GLN A O 1
ATOM 757 N N . GLU A 1 99 ? 20.545 10.336 -26.300 1.00 91.06 99 GLU A N 1
ATOM 758 C CA . GLU A 1 99 ? 19.258 10.760 -25.747 1.00 91.06 99 GLU A CA 1
ATOM 759 C C . GLU A 1 99 ? 18.500 9.580 -25.134 1.00 91.06 99 GLU A C 1
ATOM 761 O O . GLU A 1 99 ? 18.152 9.623 -23.957 1.00 91.06 99 GLU A O 1
ATOM 766 N N . THR A 1 100 ? 18.379 8.472 -25.868 1.00 90.69 100 THR A N 1
ATOM 767 C CA . THR A 1 100 ? 17.755 7.231 -25.380 1.00 90.69 100 THR A CA 1
ATOM 768 C C . THR A 1 100 ? 18.443 6.720 -24.112 1.00 90.69 100 THR A C 1
ATOM 770 O O . THR A 1 100 ? 17.785 6.365 -23.133 1.00 90.69 100 THR A O 1
ATOM 773 N N . ARG A 1 101 ? 19.783 6.723 -24.085 1.00 92.38 101 ARG A N 1
ATOM 774 C CA . ARG A 1 101 ? 20.563 6.313 -22.909 1.00 92.38 101 ARG A CA 1
ATOM 775 C C . ARG A 1 101 ? 20.288 7.215 -21.705 1.00 92.38 101 ARG A C 1
ATOM 777 O O . ARG A 1 101 ? 20.187 6.711 -20.585 1.00 92.38 101 ARG A O 1
ATOM 784 N N . LYS A 1 102 ? 20.187 8.529 -21.919 1.00 92.12 102 LYS A N 1
ATOM 785 C CA . LYS A 1 102 ? 19.863 9.493 -20.862 1.00 92.12 102 LYS A CA 1
ATOM 786 C C . LYS A 1 102 ? 18.450 9.252 -20.322 1.00 92.12 102 LYS A C 1
ATOM 788 O O . LYS A 1 102 ? 18.307 9.094 -19.112 1.00 92.12 102 LYS A O 1
ATOM 793 N N . SER A 1 103 ? 17.454 9.118 -21.200 1.00 90.25 103 SER A N 1
ATOM 794 C CA . SER A 1 103 ? 16.065 8.823 -20.818 1.00 90.25 103 SER A CA 1
ATOM 795 C C . SER A 1 103 ? 15.952 7.516 -20.034 1.00 90.25 103 SER A C 1
ATOM 797 O O . SER A 1 103 ? 15.266 7.459 -19.016 1.00 90.25 103 SER A O 1
ATOM 799 N N . TYR A 1 104 ? 16.696 6.478 -20.430 1.00 91.50 104 TYR A N 1
ATOM 800 C CA . TYR A 1 104 ? 16.734 5.215 -19.694 1.00 91.50 104 TYR A CA 1
ATOM 801 C C . TYR A 1 104 ? 17.320 5.373 -18.283 1.00 91.50 104 TYR A C 1
ATOM 803 O O . TYR A 1 104 ? 16.760 4.860 -17.314 1.00 91.50 104 TYR A O 1
ATOM 811 N N . ALA A 1 105 ? 18.419 6.120 -18.134 1.00 90.25 105 ALA A N 1
ATOM 812 C CA . ALA A 1 105 ? 18.998 6.397 -16.820 1.00 90.25 105 ALA A CA 1
ATOM 813 C C . ALA A 1 105 ? 18.030 7.193 -15.919 1.00 90.25 105 ALA A C 1
ATOM 815 O O . ALA A 1 105 ? 17.915 6.910 -14.724 1.00 90.25 105 ALA A O 1
ATOM 816 N N . ASP A 1 106 ? 17.305 8.160 -16.486 1.00 90.12 106 ASP A N 1
ATOM 817 C CA . ASP A 1 106 ? 16.281 8.936 -15.781 1.00 90.12 106 ASP A CA 1
ATOM 818 C C . ASP A 1 106 ? 15.085 8.078 -15.356 1.00 90.12 106 ASP A C 1
ATOM 820 O O . ASP A 1 106 ? 14.599 8.215 -14.227 1.00 90.12 106 ASP A O 1
ATOM 824 N N . LEU A 1 107 ? 14.648 7.155 -16.212 1.00 90.88 107 LEU A N 1
ATOM 825 C CA . LEU A 1 107 ? 13.615 6.178 -15.885 1.00 90.88 107 LEU A CA 1
ATOM 826 C C . LEU A 1 107 ? 14.042 5.274 -14.720 1.00 90.88 107 LEU A C 1
ATOM 828 O O . LEU A 1 107 ? 13.285 5.111 -13.764 1.00 90.88 107 LEU A O 1
ATOM 832 N N . LEU A 1 108 ? 15.259 4.720 -14.760 1.00 86.12 108 LEU A N 1
ATOM 833 C CA . LEU A 1 108 ? 15.768 3.854 -13.690 1.00 86.12 108 LEU A CA 1
ATOM 834 C C . LEU A 1 108 ? 15.807 4.571 -12.337 1.00 86.12 108 LEU A C 1
ATOM 836 O O . LEU A 1 108 ? 15.416 3.988 -11.324 1.00 86.12 108 LEU A O 1
ATOM 840 N N . ARG A 1 109 ? 16.218 5.846 -12.315 1.00 91.56 109 ARG A N 1
ATOM 841 C CA . ARG A 1 109 ? 16.193 6.665 -11.094 1.00 91.56 109 ARG A CA 1
ATOM 842 C C . ARG A 1 109 ? 14.774 6.841 -10.556 1.00 91.56 109 ARG A C 1
ATOM 844 O O . ARG A 1 109 ? 14.556 6.612 -9.369 1.00 91.56 109 ARG A O 1
ATOM 851 N N . SER A 1 110 ? 13.812 7.175 -11.418 1.00 90.00 110 SER A N 1
ATOM 852 C CA . SER A 1 110 ? 12.405 7.300 -11.009 1.00 90.00 110 SER A CA 1
ATOM 853 C C . SER A 1 110 ? 11.824 5.988 -10.495 1.00 90.00 110 SER A C 1
ATOM 855 O O . SER A 1 110 ? 11.182 5.988 -9.448 1.00 90.00 110 SER A O 1
ATOM 857 N N . ARG A 1 111 ? 12.082 4.865 -11.179 1.00 86.38 111 ARG A N 1
ATOM 858 C CA . ARG A 1 111 ? 11.636 3.537 -10.735 1.00 86.38 111 ARG A CA 1
ATOM 859 C C . ARG A 1 111 ? 12.207 3.192 -9.365 1.00 86.38 111 ARG A C 1
ATOM 861 O O . ARG A 1 111 ? 11.473 2.737 -8.496 1.00 86.38 111 ARG A O 1
ATOM 868 N N . HIS A 1 112 ? 13.489 3.467 -9.135 1.00 84.25 112 HIS A N 1
ATOM 869 C CA . HIS A 1 112 ? 14.101 3.258 -7.826 1.00 84.25 112 HIS A CA 1
ATOM 870 C C . HIS A 1 112 ? 13.438 4.111 -6.729 1.00 84.25 112 HIS A C 1
ATOM 872 O O . HIS A 1 112 ? 13.124 3.601 -5.654 1.00 84.25 112 HIS A O 1
ATOM 878 N N . SER A 1 113 ? 13.166 5.392 -6.999 1.00 89.69 113 SER A N 1
ATOM 879 C CA . SER A 1 113 ? 12.445 6.269 -6.065 1.00 89.69 113 SER A CA 1
ATOM 880 C C . SER A 1 113 ? 11.009 5.806 -5.792 1.00 89.69 113 SER A C 1
ATOM 882 O O . SER A 1 113 ? 10.553 5.885 -4.646 1.00 89.69 113 SER A O 1
ATOM 884 N N . ALA A 1 114 ? 10.307 5.309 -6.815 1.00 85.69 114 ALA A N 1
ATOM 885 C CA . ALA A 1 114 ? 8.968 4.740 -6.684 1.00 85.69 114 ALA A CA 1
ATOM 886 C C . ALA A 1 114 ? 8.993 3.488 -5.798 1.00 85.69 114 ALA A C 1
ATOM 888 O O . ALA A 1 114 ? 8.267 3.441 -4.810 1.00 85.69 114 ALA A O 1
ATOM 889 N N . LEU A 1 115 ? 9.907 2.545 -6.058 1.00 81.12 115 LEU A N 1
ATOM 890 C CA . LEU A 1 115 ? 10.089 1.338 -5.240 1.00 81.12 115 LEU A CA 1
ATOM 891 C C . LEU A 1 115 ? 10.405 1.668 -3.777 1.00 81.12 115 LEU A C 1
ATOM 893 O O . LEU A 1 115 ? 9.822 1.084 -2.867 1.00 81.12 115 LEU A O 1
ATOM 897 N N . LYS A 1 116 ? 11.283 2.648 -3.528 1.00 89.88 116 LYS A N 1
ATOM 898 C CA . LYS A 1 116 ? 11.572 3.111 -2.164 1.00 89.88 116 LYS A CA 1
ATOM 899 C C . LYS A 1 116 ? 10.313 3.649 -1.478 1.00 89.88 116 LYS A C 1
ATOM 901 O O . LYS A 1 116 ? 10.031 3.291 -0.338 1.00 89.88 116 LYS A O 1
ATOM 906 N N . THR A 1 117 ? 9.543 4.488 -2.171 1.00 88.00 117 THR A N 1
ATOM 907 C CA . THR A 1 117 ? 8.297 5.046 -1.622 1.00 88.00 117 THR A CA 1
ATOM 908 C C . THR A 1 117 ? 7.245 3.960 -1.402 1.00 88.00 117 THR A C 1
ATOM 910 O O . THR A 1 117 ? 6.535 4.006 -0.403 1.00 88.00 117 THR A O 1
ATOM 913 N N . HIS A 1 118 ? 7.178 2.960 -2.278 1.00 85.19 118 HIS A N 1
ATOM 914 C CA . HIS A 1 118 ? 6.297 1.808 -2.132 1.00 85.19 118 HIS A CA 1
ATOM 915 C C . HIS A 1 118 ? 6.612 1.021 -0.852 1.00 85.19 118 HIS A C 1
ATOM 917 O O . HIS A 1 118 ? 5.718 0.773 -0.044 1.00 85.19 118 HIS A O 1
ATOM 923 N N . ALA A 1 119 ? 7.892 0.729 -0.597 1.00 79.69 119 ALA A N 1
ATOM 924 C CA . ALA A 1 119 ? 8.319 0.102 0.654 1.00 79.69 119 ALA A CA 1
ATOM 925 C C . ALA A 1 119 ? 7.951 0.955 1.887 1.00 79.69 119 ALA A C 1
ATOM 927 O O . ALA A 1 119 ? 7.480 0.430 2.895 1.00 79.69 119 ALA A O 1
ATOM 928 N N . GLU A 1 120 ? 8.099 2.283 1.810 1.00 89.62 120 GLU A N 1
ATOM 929 C CA . GLU A 1 120 ? 7.678 3.194 2.886 1.00 89.62 120 GLU A CA 1
ATOM 930 C C . GLU A 1 120 ? 6.157 3.170 3.127 1.00 89.62 120 GLU A C 1
ATOM 932 O O . GLU A 1 120 ? 5.726 3.198 4.285 1.00 89.62 120 GLU A O 1
ATOM 937 N N . VAL A 1 121 ? 5.344 3.086 2.067 1.00 86.38 121 VAL A N 1
ATOM 938 C CA . VAL A 1 121 ? 3.882 2.924 2.161 1.00 86.38 121 VAL A CA 1
ATOM 939 C C . VAL A 1 121 ? 3.540 1.602 2.840 1.00 86.38 121 VAL A C 1
ATOM 941 O O . VAL A 1 121 ? 2.749 1.605 3.778 1.00 86.38 121 VAL A O 1
ATOM 944 N N . GLN A 1 122 ? 4.172 0.494 2.448 1.00 84.69 122 GLN A N 1
ATOM 945 C CA . GLN A 1 122 ? 3.934 -0.814 3.065 1.00 84.69 122 GLN A CA 1
ATOM 946 C C . GLN A 1 122 ? 4.296 -0.829 4.556 1.00 84.69 122 GLN A C 1
ATOM 948 O O . GLN A 1 122 ? 3.513 -1.302 5.381 1.00 84.69 122 GLN A O 1
ATOM 953 N N . ILE A 1 123 ? 5.453 -0.273 4.931 1.00 86.75 123 ILE A N 1
ATOM 954 C CA . ILE A 1 123 ? 5.857 -0.152 6.341 1.00 86.75 123 ILE A CA 1
ATOM 955 C C . ILE A 1 123 ? 4.846 0.702 7.114 1.00 86.75 123 ILE A C 1
ATOM 957 O O . ILE A 1 123 ? 4.457 0.351 8.230 1.00 86.75 123 ILE A O 1
ATOM 961 N N . SER A 1 124 ? 4.409 1.817 6.528 1.00 86.94 124 SER A N 1
ATOM 962 C CA . SER A 1 124 ? 3.439 2.719 7.154 1.00 86.94 124 SER A CA 1
ATOM 963 C C . SER A 1 124 ? 2.065 2.065 7.303 1.00 86.94 124 SER A C 1
ATOM 965 O O . SER A 1 124 ? 1.429 2.241 8.339 1.00 86.94 124 SER A O 1
ATOM 967 N N . LEU A 1 125 ? 1.640 1.263 6.324 1.00 85.75 125 LEU A N 1
ATOM 968 C CA . LEU A 1 125 ? 0.394 0.503 6.366 1.00 85.75 125 LEU A CA 1
ATOM 969 C C . LEU A 1 125 ? 0.416 -0.547 7.482 1.00 85.75 125 LEU A C 1
ATOM 971 O O . LEU A 1 125 ? -0.517 -0.604 8.277 1.00 85.75 125 LEU A O 1
ATOM 975 N N . ARG A 1 126 ? 1.501 -1.323 7.612 1.00 85.69 126 ARG A N 1
ATOM 976 C CA . ARG A 1 126 ? 1.647 -2.289 8.718 1.00 85.69 126 ARG A CA 1
ATOM 977 C C . ARG A 1 126 ? 1.558 -1.602 10.082 1.00 85.69 126 ARG A C 1
ATOM 979 O O . ARG A 1 126 ? 0.860 -2.085 10.967 1.00 85.69 126 ARG A O 1
ATOM 986 N N . ARG A 1 127 ? 2.212 -0.444 10.241 1.00 91.00 127 ARG A N 1
ATOM 987 C CA . ARG A 1 127 ? 2.122 0.356 11.477 1.00 91.00 127 ARG A CA 1
ATOM 988 C C . ARG A 1 127 ? 0.707 0.869 11.733 1.00 91.00 127 ARG A C 1
ATOM 990 O O . ARG A 1 127 ? 0.250 0.817 12.867 1.00 91.00 127 ARG A O 1
ATOM 997 N N . TYR A 1 128 ? 0.011 1.336 10.698 1.00 90.75 128 TYR A N 1
ATOM 998 C CA . TYR A 1 128 ? -1.388 1.748 10.807 1.00 90.75 128 TYR A CA 1
ATOM 999 C C . TYR A 1 128 ? -2.273 0.602 11.318 1.00 90.75 128 TYR A C 1
ATOM 1001 O O . TYR A 1 128 ? -3.055 0.811 12.241 1.00 90.75 128 TYR A O 1
ATOM 1009 N N . LEU A 1 129 ? -2.110 -0.611 10.781 1.00 83.56 129 LEU A N 1
ATOM 1010 C CA . LEU A 1 129 ? -2.874 -1.780 11.224 1.00 83.56 129 LEU A CA 1
ATOM 1011 C C . LEU A 1 129 ? -2.607 -2.116 12.702 1.00 83.56 129 LEU A C 1
ATOM 1013 O O . LEU A 1 129 ? -3.557 -2.329 13.453 1.00 83.56 129 LEU A O 1
ATOM 1017 N N . GLN A 1 130 ? -1.343 -2.071 13.138 1.00 88.69 130 GLN A N 1
ATOM 1018 C CA . GLN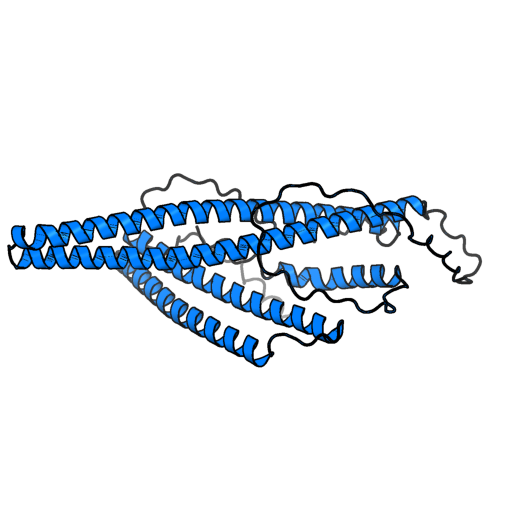 A 1 130 ? -0.956 -2.278 14.543 1.00 88.69 130 GLN A CA 1
ATOM 1019 C C . GLN A 1 130 ? -1.540 -1.212 15.487 1.00 88.69 130 GLN A C 1
ATOM 1021 O O . GLN A 1 130 ? -2.012 -1.523 16.580 1.00 88.69 130 GLN A O 1
ATOM 1026 N N . LEU A 1 131 ? -1.541 0.057 15.074 1.00 91.81 131 LEU A N 1
ATOM 1027 C CA . LEU A 1 131 ? -2.136 1.138 15.866 1.00 91.81 131 LEU A CA 1
ATOM 1028 C C . LEU A 1 131 ? -3.659 1.016 15.924 1.00 91.81 131 LEU A C 1
ATOM 1030 O O . LEU A 1 131 ? -4.253 1.203 16.982 1.00 91.81 131 LEU A O 1
ATOM 1034 N N . ARG A 1 132 ? -4.299 0.634 14.812 1.00 91.12 132 ARG A N 1
ATOM 1035 C CA . ARG A 1 132 ? -5.746 0.387 14.760 1.00 91.12 132 ARG A CA 1
ATOM 1036 C C . ARG A 1 132 ? -6.152 -0.740 15.712 1.00 91.12 132 ARG A C 1
ATOM 1038 O O . ARG A 1 132 ? -7.200 -0.626 16.345 1.00 91.12 132 ARG A O 1
ATOM 1045 N N . SER A 1 133 ? -5.355 -1.806 15.843 1.00 85.62 133 SER A N 1
ATOM 1046 C CA . SER A 1 133 ? -5.612 -2.834 16.861 1.00 85.62 133 SER A CA 1
ATOM 1047 C C . SER A 1 133 ? -5.421 -2.299 18.282 1.00 85.62 133 SER A C 1
ATOM 1049 O O . SER A 1 133 ? -6.302 -2.518 19.103 1.00 85.62 133 SER A O 1
ATOM 1051 N N . SER A 1 134 ? -4.364 -1.521 18.551 1.00 91.06 134 SER A N 1
ATOM 1052 C CA . SER A 1 134 ? -4.139 -0.907 19.875 1.00 91.06 134 SER A CA 1
ATOM 1053 C C . SER A 1 134 ? -5.314 -0.029 20.312 1.00 91.06 134 SER A C 1
ATOM 1055 O O . SER A 1 134 ? -5.837 -0.194 21.407 1.00 91.06 134 SER A O 1
ATOM 1057 N N . VAL A 1 135 ? -5.813 0.834 19.420 1.00 92.62 135 VAL A N 1
ATOM 1058 C CA . VAL A 1 135 ? -6.993 1.677 19.684 1.00 92.62 135 VAL A CA 1
ATOM 1059 C C . VAL A 1 135 ? -8.221 0.826 20.020 1.00 92.62 135 VAL A C 1
ATOM 1061 O O . VAL A 1 135 ? -8.963 1.137 20.952 1.00 92.62 135 VAL A O 1
ATOM 1064 N N . ARG A 1 136 ? -8.445 -0.272 19.284 1.00 89.56 136 ARG A N 1
ATOM 1065 C CA . ARG A 1 136 ? -9.551 -1.203 19.566 1.00 89.56 136 ARG A CA 1
ATOM 1066 C C . ARG A 1 136 ? -9.391 -1.879 20.927 1.00 89.56 136 ARG A C 1
ATOM 1068 O O . ARG A 1 136 ? -10.394 -2.126 21.595 1.00 89.56 136 ARG A O 1
ATOM 1075 N N . ASP A 1 137 ? -8.168 -2.186 21.338 1.00 88.94 137 ASP A N 1
ATOM 1076 C CA . ASP A 1 137 ? -7.874 -2.797 22.634 1.00 88.94 137 ASP A CA 1
ATOM 1077 C C . ASP A 1 137 ? -8.155 -1.804 23.765 1.00 88.94 137 ASP A C 1
ATOM 1079 O O . ASP A 1 137 ? -8.965 -2.107 24.644 1.00 88.94 137 ASP A O 1
ATOM 1083 N N . SER A 1 138 ? -7.634 -0.580 23.662 1.00 91.94 138 SER A N 1
ATOM 1084 C CA . SER A 1 138 ? -7.907 0.524 24.592 1.00 91.94 138 SER A CA 1
ATOM 1085 C C . SER A 1 138 ? -9.408 0.826 24.702 1.00 91.94 138 SER A C 1
ATOM 1087 O O . SER A 1 138 ? -9.945 0.988 25.801 1.00 91.94 138 SER A O 1
ATOM 1089 N N . GLN A 1 139 ? -10.137 0.803 23.580 1.00 93.19 139 GLN A N 1
ATOM 1090 C CA . GLN A 1 139 ? -11.593 0.963 23.569 1.00 93.19 139 GLN A CA 1
ATOM 1091 C C . GLN A 1 139 ? -12.302 -0.181 24.309 1.00 93.19 139 GLN A C 1
ATOM 1093 O O . GLN A 1 139 ? -13.223 0.062 25.095 1.00 93.19 139 GLN A O 1
ATOM 1098 N N . ARG A 1 140 ? -11.890 -1.436 24.078 1.00 92.62 140 ARG A N 1
ATOM 1099 C CA . ARG A 1 140 ? -12.458 -2.607 24.766 1.00 92.62 140 ARG A CA 1
ATOM 1100 C C . ARG A 1 140 ? -12.226 -2.537 26.270 1.00 92.62 140 ARG A C 1
ATOM 1102 O O . ARG A 1 140 ? -13.163 -2.797 27.026 1.00 92.62 140 ARG A O 1
ATOM 1109 N N . GLU A 1 141 ? -11.026 -2.155 26.695 1.00 91.94 141 GLU A N 1
ATOM 1110 C CA . GLU A 1 141 ? -10.682 -1.983 28.107 1.00 91.94 141 GLU A CA 1
ATOM 1111 C C . GLU A 1 141 ? -11.535 -0.901 28.775 1.00 91.94 141 GLU A C 1
ATOM 1113 O O . GLU A 1 141 ? -12.112 -1.148 29.837 1.00 91.94 141 GLU A O 1
ATOM 1118 N N . LEU A 1 142 ? -11.698 0.260 28.130 1.00 94.44 142 LEU A N 1
ATOM 1119 C CA . LEU A 1 142 ? -12.561 1.330 28.634 1.00 94.44 142 LEU A CA 1
ATOM 1120 C C . LEU A 1 142 ? -14.020 0.863 28.757 1.00 94.44 142 LEU A C 1
ATOM 1122 O O . LEU A 1 142 ? -14.653 1.043 29.799 1.00 94.44 142 LEU A O 1
ATOM 1126 N N . CYS A 1 143 ? -14.561 0.202 27.729 1.00 93.06 143 CYS A N 1
ATOM 1127 C CA . CYS A 1 143 ? -15.914 -0.355 27.779 1.00 93.06 143 CYS A CA 1
ATOM 1128 C C . CYS A 1 143 ? -16.080 -1.406 28.888 1.00 93.06 143 CYS A C 1
ATOM 1130 O O . CYS A 1 143 ? -17.145 -1.488 29.504 1.00 93.06 143 CYS A O 1
ATOM 1132 N N . GLN A 1 144 ? -15.060 -2.226 29.145 1.00 93.69 144 GLN A N 1
ATOM 1133 C CA . GLN A 1 144 ? -15.089 -3.210 30.223 1.00 93.69 144 GLN A CA 1
ATOM 1134 C C . GLN A 1 144 ? -15.073 -2.534 31.599 1.00 93.69 144 GLN A C 1
ATOM 1136 O O . GLN A 1 144 ? -15.879 -2.902 32.455 1.00 93.69 144 GLN A O 1
ATOM 1141 N N . ALA A 1 145 ? -14.231 -1.518 31.792 1.00 92.25 145 ALA A N 1
ATOM 1142 C CA . ALA A 1 145 ? -14.196 -0.729 33.020 1.00 92.25 145 ALA A CA 1
ATOM 1143 C C . ALA A 1 145 ? -15.548 -0.046 33.295 1.00 92.25 145 ALA A C 1
ATOM 1145 O O . ALA A 1 145 ? -16.057 -0.108 34.414 1.00 92.25 145 ALA A O 1
ATOM 1146 N N . LEU A 1 146 ? -16.191 0.510 32.260 1.00 92.31 146 LEU A N 1
ATOM 1147 C CA . LEU A 1 146 ? -17.533 1.096 32.364 1.00 92.31 146 LEU A CA 1
ATOM 1148 C C . LEU A 1 146 ? -18.589 0.069 32.799 1.00 92.31 146 LEU A C 1
ATOM 1150 O O . LEU A 1 146 ? -19.424 0.366 33.653 1.00 92.31 146 LEU A O 1
ATOM 1154 N N . LYS A 1 147 ? -18.542 -1.155 32.256 1.00 93.88 147 LYS A N 1
ATOM 1155 C CA . LYS A 1 147 ? -19.457 -2.241 32.652 1.00 93.88 147 LYS A CA 1
ATOM 1156 C C . LYS A 1 147 ? -19.266 -2.653 34.112 1.00 93.88 147 LYS A C 1
ATOM 1158 O O . LYS A 1 147 ? -20.255 -2.884 34.804 1.00 93.88 147 LYS A O 1
ATOM 1163 N N . ILE A 1 148 ? -18.019 -2.732 34.580 1.00 91.88 148 ILE A N 1
ATOM 1164 C CA . ILE A 1 148 ? -17.704 -3.047 35.983 1.00 91.88 148 ILE A CA 1
ATOM 1165 C C . ILE A 1 148 ? -18.234 -1.938 36.900 1.00 91.88 148 ILE A C 1
ATOM 1167 O O . ILE A 1 148 ? -18.951 -2.230 37.856 1.00 91.88 148 ILE A O 1
ATOM 1171 N N . ALA A 1 149 ? -17.986 -0.669 36.560 1.00 92.12 149 ALA A N 1
ATOM 1172 C CA . ALA A 1 149 ? -18.477 0.472 37.333 1.00 92.12 149 ALA A CA 1
ATOM 1173 C C . ALA A 1 149 ? -20.004 0.510 37.437 1.00 92.12 149 ALA A C 1
ATOM 1175 O O . ALA A 1 149 ? -20.555 0.784 38.508 1.00 92.12 149 ALA A O 1
ATOM 1176 N N . GLN A 1 150 ? -20.689 0.171 36.344 1.00 92.50 150 GLN A N 1
ATOM 1177 C CA . GLN A 1 150 ? -22.140 0.059 36.320 1.00 92.50 150 GLN A CA 1
ATOM 1178 C C . GLN A 1 150 ? -22.650 -1.085 37.209 1.00 92.50 150 GLN A C 1
ATOM 1180 O O . GLN A 1 150 ? -23.645 -0.902 37.910 1.00 92.50 150 GLN A O 1
ATOM 1185 N N . ALA A 1 151 ? -21.989 -2.245 37.195 1.00 93.81 151 ALA A N 1
ATOM 1186 C CA . ALA A 1 151 ? -22.397 -3.413 37.974 1.00 93.81 151 ALA A CA 1
ATOM 1187 C C . ALA A 1 151 ? -22.179 -3.231 39.486 1.00 93.81 151 ALA A C 1
ATOM 1189 O O . ALA A 1 151 ? -23.010 -3.660 40.284 1.00 93.81 151 ALA A O 1
ATOM 1190 N N . GLU A 1 152 ? -21.086 -2.581 39.887 1.00 93.62 152 GLU A N 1
ATOM 1191 C CA . GLU A 1 152 ? -20.749 -2.356 41.298 1.00 93.62 152 GLU A CA 1
ATOM 1192 C C . GLU A 1 152 ? -21.434 -1.123 41.908 1.00 93.62 152 GLU A C 1
ATOM 1194 O O . GLU A 1 152 ? -21.435 -0.953 43.128 1.00 93.62 152 GLU A O 1
ATOM 1199 N N . GLY A 1 153 ? -21.982 -0.227 41.076 1.00 91.31 153 GLY A N 1
ATOM 1200 C CA . GLY A 1 153 ? -22.533 1.058 41.518 1.00 91.31 153 GLY A CA 1
ATOM 1201 C C . GLY A 1 153 ? -21.478 2.001 42.116 1.00 91.31 153 GLY A C 1
ATOM 1202 O O . GLY A 1 153 ? -21.821 2.947 42.825 1.00 91.31 153 GLY A O 1
ATOM 1203 N N . SER A 1 154 ? -20.193 1.747 41.852 1.00 87.50 154 SER A N 1
ATOM 1204 C CA . SER A 1 154 ? -19.041 2.361 42.519 1.00 87.50 154 SER A CA 1
ATOM 1205 C C . SER A 1 154 ? -18.340 3.428 41.659 1.00 87.50 154 SER A C 1
ATOM 1207 O O . SER A 1 154 ? -17.122 3.581 41.725 1.00 87.50 154 SER A O 1
ATOM 1209 N N . TRP A 1 155 ? -19.095 4.223 40.889 1.00 89.88 155 TRP A N 1
ATOM 1210 C CA . TRP A 1 155 ? -18.566 5.236 39.953 1.00 89.88 155 TRP A CA 1
ATOM 1211 C C . TRP A 1 155 ? -17.477 6.141 40.545 1.00 89.88 155 TRP A C 1
ATOM 1213 O O . TRP A 1 155 ? -16.475 6.400 39.891 1.00 89.88 155 TRP A O 1
ATOM 1223 N N . ALA A 1 156 ? -17.628 6.567 41.802 1.00 86.00 156 ALA A N 1
ATOM 1224 C CA . ALA A 1 156 ? -16.651 7.424 42.475 1.00 86.00 156 ALA A CA 1
ATOM 1225 C C . ALA A 1 156 ? -15.290 6.743 42.716 1.00 86.00 156 ALA A C 1
ATOM 1227 O O . ALA A 1 156 ? -14.274 7.424 42.742 1.00 86.00 156 ALA A O 1
ATOM 1228 N N . ARG A 1 157 ? -15.251 5.413 42.889 1.00 82.75 157 ARG A N 1
ATOM 1229 C CA . ARG A 1 157 ? -13.997 4.656 43.069 1.00 82.75 157 ARG A CA 1
ATOM 1230 C C . ARG A 1 157 ? -13.295 4.364 41.750 1.00 82.75 157 ARG A C 1
ATOM 1232 O O . ARG A 1 157 ? -12.078 4.253 41.730 1.00 82.75 157 ARG A O 1
ATOM 1239 N N . LEU A 1 158 ? -14.067 4.215 40.677 1.00 90.19 158 LEU A N 1
ATOM 1240 C CA . LEU A 1 158 ? -13.553 3.875 39.351 1.00 90.19 158 LEU A CA 1
ATOM 1241 C C . LEU A 1 158 ? -13.351 5.104 38.458 1.00 90.19 158 LEU A C 1
ATOM 1243 O O . LEU A 1 158 ? -12.822 4.964 37.363 1.00 90.19 158 LEU A O 1
ATOM 1247 N N . SER A 1 159 ? -13.726 6.300 38.924 1.00 93.25 159 SER A N 1
ATOM 1248 C CA . SER A 1 159 ? -13.581 7.558 38.183 1.00 93.25 159 SER A CA 1
ATOM 1249 C C . SER A 1 159 ? -12.145 7.792 37.715 1.00 93.25 159 SER A C 1
ATOM 1251 O O . SER A 1 159 ? -11.941 8.099 36.545 1.00 93.25 159 SER A O 1
ATOM 1253 N N . ASP A 1 160 ? -11.159 7.592 38.593 1.00 92.00 160 ASP A N 1
ATOM 1254 C CA . ASP A 1 160 ? -9.747 7.808 38.254 1.00 92.00 160 ASP A CA 1
ATOM 1255 C C . ASP A 1 160 ? -9.270 6.812 37.184 1.00 92.00 160 ASP A C 1
ATOM 1257 O O . ASP A 1 160 ? -8.627 7.202 36.215 1.00 92.00 160 ASP A O 1
ATOM 1261 N N . GLN A 1 161 ? -9.669 5.538 37.298 1.00 92.31 161 GLN A N 1
ATOM 1262 C CA . GLN A 1 161 ? -9.337 4.504 36.308 1.00 92.31 161 GLN A CA 1
ATOM 1263 C C . GLN A 1 161 ? -10.015 4.758 34.957 1.00 92.31 161 GLN A C 1
ATOM 1265 O O . GLN A 1 161 ? -9.417 4.534 33.909 1.00 92.31 161 GLN A O 1
ATOM 1270 N N . LEU A 1 162 ? -11.268 5.219 34.963 1.00 93.44 162 LEU A N 1
ATOM 1271 C CA . LEU A 1 162 ? -11.983 5.583 33.741 1.00 93.44 162 LEU A CA 1
ATOM 1272 C C . LEU A 1 162 ? -11.349 6.801 33.064 1.00 93.44 162 LEU A C 1
ATOM 1274 O O . LEU A 1 162 ? -11.252 6.810 31.840 1.00 93.44 162 LEU A O 1
ATOM 1278 N N . CYS A 1 163 ? -10.892 7.785 33.844 1.00 95.50 163 CYS A N 1
ATOM 1279 C CA . CYS A 1 163 ? -10.158 8.942 33.333 1.00 95.50 163 CYS A CA 1
ATOM 1280 C C . CYS A 1 163 ? -8.851 8.498 32.666 1.00 95.50 163 CYS A C 1
ATOM 1282 O O . CYS A 1 163 ? -8.643 8.792 31.495 1.00 95.50 163 CYS A O 1
ATOM 1284 N N . GLU A 1 164 ? -8.042 7.686 33.354 1.00 94.94 164 GLU A N 1
ATOM 1285 C CA . GLU A 1 164 ? -6.785 7.143 32.820 1.00 94.94 164 GLU A CA 1
ATOM 1286 C C . GLU A 1 164 ? -7.004 6.360 31.513 1.00 94.94 164 GLU A C 1
ATOM 1288 O O . GLU A 1 164 ? -6.292 6.558 30.528 1.00 94.94 164 GLU A O 1
ATOM 1293 N N . LYS A 1 165 ? -8.022 5.489 31.464 1.00 93.69 165 LYS A N 1
ATOM 1294 C CA . LYS A 1 165 ? -8.348 4.717 30.253 1.00 93.69 165 LYS A CA 1
ATOM 1295 C C . LYS A 1 165 ? -8.876 5.591 29.115 1.00 93.69 165 LYS A C 1
ATOM 1297 O O . LYS A 1 165 ? -8.601 5.289 27.956 1.00 93.69 165 LYS A O 1
ATOM 1302 N N . SER A 1 166 ? -9.619 6.654 29.424 1.00 95.75 166 SER A N 1
ATOM 1303 C CA . SER A 1 166 ? -10.079 7.628 28.428 1.00 95.75 166 SER A CA 1
ATOM 1304 C C . SER A 1 166 ? -8.908 8.415 27.842 1.00 95.75 166 SER A C 1
ATOM 1306 O O . SER A 1 166 ? -8.801 8.516 26.625 1.00 95.75 166 SER A O 1
ATOM 1308 N N . GLU A 1 167 ? -8.000 8.908 28.687 1.00 95.44 167 GLU A N 1
ATOM 1309 C CA . GLU A 1 167 ? -6.796 9.632 28.262 1.00 95.44 167 GLU A CA 1
ATOM 1310 C C . GLU A 1 167 ? -5.882 8.754 27.395 1.00 95.44 167 GLU A C 1
ATOM 1312 O O . GLU A 1 167 ? -5.381 9.207 26.365 1.00 95.44 167 GLU A O 1
ATOM 1317 N N . LEU A 1 168 ? -5.709 7.478 27.763 1.00 94.38 168 LEU A N 1
ATOM 1318 C CA . LEU A 1 168 ? -4.961 6.513 26.954 1.00 94.38 168 LEU A CA 1
ATOM 1319 C C . LEU A 1 168 ? -5.605 6.308 25.576 1.00 94.38 168 LEU A C 1
ATOM 1321 O O . LEU A 1 168 ? -4.914 6.346 24.560 1.00 94.38 168 LEU A O 1
ATOM 1325 N N . LEU A 1 169 ? -6.929 6.127 25.531 1.00 94.31 169 LEU A N 1
ATOM 1326 C CA . LEU A 1 169 ? -7.658 5.959 24.275 1.00 94.31 169 LEU A CA 1
ATOM 1327 C C . LEU A 1 169 ? -7.527 7.197 23.375 1.00 94.31 169 LEU A C 1
ATOM 1329 O O . LEU A 1 169 ? -7.294 7.058 22.176 1.00 94.31 169 LEU A O 1
ATOM 1333 N N . GLU A 1 170 ? -7.643 8.400 23.940 1.00 95.62 170 GLU A N 1
ATOM 1334 C CA . GLU A 1 170 ? -7.449 9.658 23.210 1.00 95.62 170 GLU A CA 1
ATOM 1335 C C . GLU A 1 170 ? -6.024 9.785 22.651 1.00 95.62 170 GLU A C 1
ATOM 1337 O O . GLU A 1 170 ? -5.846 10.165 21.490 1.00 95.62 170 GLU A O 1
ATOM 1342 N N . ALA A 1 171 ? -5.006 9.412 23.434 1.00 95.31 171 ALA A N 1
ATOM 1343 C CA . ALA A 1 171 ? -3.615 9.412 22.988 1.00 95.31 171 ALA A CA 1
ATOM 1344 C C . ALA A 1 171 ? -3.364 8.413 21.840 1.00 95.31 171 ALA A C 1
ATOM 1346 O O . ALA A 1 171 ? -2.683 8.743 20.858 1.00 95.31 171 ALA A O 1
ATOM 1347 N N . ASP A 1 172 ? -3.946 7.213 21.925 1.00 92.19 172 ASP A N 1
ATOM 1348 C CA . ASP A 1 172 ? -3.858 6.195 20.876 1.00 92.19 172 ASP A CA 1
ATOM 1349 C C . ASP A 1 172 ? -4.555 6.660 19.586 1.00 92.19 172 ASP A C 1
ATOM 1351 O O . ASP A 1 172 ? -3.999 6.514 18.493 1.00 92.19 172 ASP A O 1
ATOM 1355 N N . PHE A 1 173 ? -5.737 7.281 19.696 1.00 94.06 173 PHE A N 1
ATOM 1356 C CA . PHE A 1 173 ? -6.438 7.877 18.554 1.00 94.06 173 PHE A CA 1
ATOM 1357 C C . PHE A 1 173 ? -5.622 8.993 17.900 1.00 94.06 173 PHE A C 1
ATOM 1359 O O . PHE A 1 173 ? -5.442 8.970 16.682 1.00 94.06 173 PHE A O 1
ATOM 1366 N N . GLY A 1 174 ? -5.068 9.922 18.683 1.00 94.31 174 GLY A N 1
ATOM 1367 C CA . GLY A 1 174 ? -4.226 10.997 18.149 1.00 94.31 174 GLY A CA 1
ATOM 1368 C C . GLY A 1 174 ? -2.991 10.461 17.412 1.00 94.31 174 GLY A C 1
ATOM 1369 O O . GLY A 1 174 ? -2.615 10.962 16.349 1.00 94.31 174 GLY A O 1
ATOM 1370 N N . THR A 1 175 ? -2.394 9.381 17.924 1.00 95.12 175 THR A N 1
ATOM 1371 C CA . THR A 1 175 ? -1.277 8.690 17.261 1.00 95.12 175 THR A CA 1
ATOM 1372 C C . THR A 1 175 ? -1.719 8.036 15.949 1.00 95.12 175 THR A C 1
ATOM 1374 O O . THR A 1 175 ? -1.023 8.150 14.933 1.00 95.12 175 THR A O 1
ATOM 1377 N N . LEU A 1 176 ? -2.882 7.377 15.941 1.00 93.38 176 LEU A N 1
ATOM 1378 C CA . LEU A 1 176 ? -3.457 6.764 14.745 1.00 93.38 176 LEU A CA 1
ATOM 1379 C C . LEU A 1 176 ? -3.751 7.812 13.661 1.00 93.38 176 LEU A C 1
ATOM 1381 O O . LEU A 1 176 ? -3.365 7.611 12.510 1.00 93.38 176 LEU A O 1
ATOM 1385 N N . GLU A 1 177 ? -4.372 8.939 14.013 1.00 93.31 177 GLU A N 1
ATOM 1386 C CA . GLU A 1 177 ? -4.686 10.033 13.084 1.00 93.31 177 GLU A CA 1
ATOM 1387 C C . GLU A 1 177 ? -3.428 10.624 12.438 1.00 93.31 177 GLU A C 1
ATOM 1389 O O . GLU A 1 177 ? -3.356 10.762 11.212 1.00 93.31 177 GLU A O 1
ATOM 1394 N N . ALA A 1 178 ? -2.393 10.899 13.239 1.00 93.88 178 ALA A N 1
ATOM 1395 C CA . ALA A 1 178 ? -1.108 11.370 12.727 1.00 93.88 178 ALA A CA 1
ATOM 1396 C C . ALA A 1 178 ? -0.488 10.366 11.736 1.00 93.88 178 ALA A C 1
ATOM 1398 O O . ALA A 1 178 ? 0.075 10.747 10.702 1.00 93.88 178 ALA A O 1
ATOM 1399 N N . HIS A 1 179 ? -0.627 9.067 12.015 1.00 93.19 179 HIS A N 1
ATOM 1400 C CA . HIS A 1 179 ? -0.171 8.009 11.121 1.00 93.19 179 HIS A CA 1
ATOM 1401 C C . HIS A 1 179 ? -0.991 7.903 9.831 1.00 93.19 179 HIS A C 1
ATOM 1403 O O . HIS A 1 179 ? -0.398 7.695 8.770 1.00 93.19 179 HIS A O 1
ATOM 1409 N N . VAL A 1 180 ? -2.312 8.090 9.888 1.00 90.62 180 VAL A N 1
ATOM 1410 C CA . VAL A 1 180 ? -3.176 8.143 8.698 1.00 90.62 180 VAL A CA 1
ATOM 1411 C C . VAL A 1 180 ? -2.769 9.304 7.792 1.00 90.62 180 VAL A C 1
ATOM 1413 O O . VAL A 1 180 ? -2.561 9.094 6.597 1.00 90.62 180 VAL A O 1
ATOM 1416 N N . ALA A 1 181 ? -2.556 10.501 8.346 1.00 91.88 181 ALA A N 1
ATOM 1417 C CA . ALA A 1 181 ? -2.115 11.664 7.573 1.00 91.88 181 ALA A CA 1
ATOM 1418 C C . ALA A 1 181 ? -0.756 11.424 6.884 1.00 91.88 181 ALA A C 1
ATOM 1420 O O . ALA A 1 181 ? -0.552 11.760 5.710 1.00 91.88 181 ALA A O 1
ATOM 1421 N N . ARG A 1 182 ? 0.182 10.776 7.589 1.00 92.38 182 ARG A N 1
ATOM 1422 C CA . ARG A 1 182 ? 1.471 10.372 7.013 1.00 92.38 182 ARG A CA 1
ATOM 1423 C C . ARG A 1 182 ? 1.299 9.346 5.894 1.00 92.38 182 ARG A C 1
ATOM 1425 O O . ARG A 1 182 ? 1.926 9.493 4.847 1.00 92.38 182 ARG A O 1
ATOM 1432 N N . LEU A 1 183 ? 0.462 8.329 6.097 1.00 91.19 183 LEU A N 1
ATOM 1433 C CA . LEU A 1 183 ? 0.194 7.298 5.094 1.00 91.19 183 LEU A CA 1
ATOM 1434 C C . LEU A 1 183 ? -0.401 7.910 3.820 1.00 91.19 183 LEU A C 1
ATOM 1436 O O . LEU A 1 183 ? 0.096 7.626 2.733 1.00 91.19 183 LEU A O 1
ATOM 1440 N N . GLN A 1 184 ? -1.376 8.811 3.955 1.00 88.75 184 GLN A N 1
ATOM 1441 C CA . GLN A 1 184 ? -1.960 9.554 2.833 1.00 88.75 184 GLN A CA 1
ATOM 1442 C C . GLN A 1 184 ? -0.903 10.371 2.078 1.00 88.75 184 GLN A C 1
ATOM 1444 O O . GLN A 1 184 ? -0.862 10.357 0.849 1.00 88.75 184 GLN A O 1
ATOM 1449 N N . THR A 1 185 ? 0.008 11.030 2.801 1.00 92.56 185 THR A N 1
ATOM 1450 C CA . THR A 1 185 ? 1.124 11.774 2.194 1.00 92.56 185 THR A CA 1
ATOM 1451 C C . THR A 1 185 ? 2.050 10.845 1.400 1.00 92.56 185 THR A C 1
ATOM 1453 O O . THR A 1 185 ? 2.419 11.150 0.263 1.00 92.56 185 THR A O 1
ATOM 1456 N N . CYS A 1 186 ? 2.410 9.688 1.964 1.00 91.19 186 CYS A N 1
ATOM 1457 C CA . CYS A 1 186 ? 3.232 8.686 1.285 1.00 91.19 186 CYS A CA 1
ATOM 1458 C C . CYS A 1 186 ? 2.533 8.116 0.041 1.00 91.19 186 CYS A C 1
ATOM 1460 O O . CYS A 1 186 ? 3.179 7.980 -0.997 1.00 91.19 186 CYS A O 1
ATOM 1462 N N . GLN A 1 187 ? 1.229 7.837 0.118 1.00 89.19 187 GLN A N 1
ATOM 1463 C CA . GLN A 1 187 ? 0.419 7.367 -1.010 1.00 89.19 187 GLN A CA 1
ATOM 1464 C C . GLN A 1 187 ? 0.321 8.416 -2.121 1.00 89.19 187 GLN A C 1
ATOM 1466 O O . GLN A 1 187 ? 0.536 8.088 -3.284 1.00 89.19 187 GLN A O 1
ATOM 1471 N N . GLY A 1 188 ? 0.084 9.687 -1.780 1.00 86.19 188 GLY A N 1
ATOM 1472 C CA . GLY A 1 188 ? 0.088 10.778 -2.756 1.00 86.19 188 GLY A CA 1
ATOM 1473 C C . GLY A 1 188 ? 1.443 10.920 -3.456 1.00 86.19 188 GLY A C 1
ATOM 1474 O O . GLY A 1 188 ? 1.510 11.065 -4.676 1.00 86.19 188 GLY A O 1
ATOM 1475 N N . ARG A 1 189 ? 2.547 10.795 -2.706 1.00 92.50 189 ARG A N 1
ATOM 1476 C CA . ARG A 1 189 ? 3.896 10.788 -3.291 1.00 92.50 189 ARG A CA 1
ATOM 1477 C C . ARG A 1 189 ? 4.133 9.574 -4.191 1.00 92.50 189 ARG A C 1
ATOM 1479 O O . ARG A 1 189 ? 4.745 9.737 -5.244 1.00 92.50 189 ARG A O 1
ATOM 1486 N N . LEU A 1 190 ? 3.664 8.388 -3.796 1.00 90.81 190 LEU A N 1
ATOM 1487 C CA . LEU A 1 190 ? 3.767 7.175 -4.608 1.00 90.81 190 LEU A CA 1
ATOM 1488 C C . LEU A 1 190 ? 3.019 7.345 -5.932 1.00 90.81 190 LEU A C 1
ATOM 1490 O O . LEU A 1 190 ? 3.627 7.164 -6.979 1.00 90.81 190 LEU A O 1
ATOM 1494 N N . ALA A 1 191 ? 1.763 7.790 -5.888 1.00 83.56 191 ALA A N 1
ATOM 1495 C CA . ALA A 1 191 ? 0.950 8.018 -7.080 1.00 83.56 191 ALA A CA 1
ATOM 1496 C C . ALA A 1 191 ? 1.618 9.006 -8.056 1.00 83.56 191 ALA A C 1
ATOM 1498 O O . ALA A 1 191 ? 1.682 8.753 -9.259 1.00 83.56 191 ALA A O 1
ATOM 1499 N N . ASN A 1 192 ? 2.195 10.099 -7.542 1.00 90.94 192 ASN A N 1
ATOM 1500 C CA . ASN A 1 192 ? 2.942 11.061 -8.360 1.00 90.94 192 ASN A CA 1
ATOM 1501 C C . ASN A 1 192 ? 4.200 10.444 -8.998 1.00 90.94 192 ASN A C 1
ATOM 1503 O O . ASN A 1 192 ? 4.516 10.722 -10.159 1.00 90.94 192 ASN A O 1
ATOM 1507 N N . LEU A 1 193 ? 4.935 9.612 -8.255 1.00 91.19 193 LEU A N 1
ATOM 1508 C CA . LEU A 1 193 ? 6.119 8.923 -8.771 1.00 91.19 193 LEU A CA 1
ATOM 1509 C C . LEU A 1 193 ? 5.754 7.871 -9.816 1.00 91.19 193 LEU A C 1
ATOM 1511 O O . LEU A 1 193 ? 6.427 7.794 -10.837 1.00 91.19 193 LEU A O 1
ATOM 1515 N N . GLU A 1 194 ? 4.692 7.101 -9.601 1.00 87.75 194 GLU A N 1
ATOM 1516 C CA . GLU A 1 194 ? 4.191 6.123 -10.569 1.00 87.75 194 GLU A CA 1
ATOM 1517 C C . GLU A 1 194 ? 3.727 6.800 -11.856 1.00 87.75 194 GLU A C 1
ATOM 1519 O O . GLU A 1 194 ? 4.074 6.343 -12.945 1.00 87.75 194 GLU A O 1
ATOM 1524 N N . PHE A 1 195 ? 3.024 7.931 -11.747 1.00 87.69 195 PHE A N 1
ATOM 1525 C CA . PHE A 1 195 ? 2.690 8.767 -12.897 1.00 87.69 195 PHE A CA 1
ATOM 1526 C C . PHE A 1 195 ? 3.955 9.207 -13.651 1.00 87.69 195 PHE A C 1
ATOM 1528 O O . PHE A 1 195 ? 4.060 8.997 -14.857 1.00 87.69 195 PHE A O 1
ATOM 1535 N N . THR A 1 196 ? 4.954 9.729 -12.931 1.00 89.62 196 THR A N 1
ATOM 1536 C CA . THR A 1 196 ? 6.232 10.171 -13.521 1.00 89.62 196 THR A CA 1
ATOM 1537 C C . THR A 1 196 ? 6.993 9.016 -14.181 1.00 89.62 196 THR A C 1
ATOM 1539 O O . THR A 1 196 ? 7.634 9.197 -15.213 1.00 89.62 196 THR A O 1
ATOM 1542 N N . VAL A 1 197 ? 6.970 7.819 -13.585 1.00 88.56 197 VAL A N 1
ATOM 1543 C CA . VAL A 1 197 ? 7.580 6.613 -14.163 1.00 88.56 197 VAL A CA 1
ATOM 1544 C C . VAL A 1 197 ? 6.896 6.264 -15.478 1.00 88.56 197 VAL A C 1
ATOM 1546 O O . VAL A 1 197 ? 7.599 6.083 -16.466 1.00 88.56 197 VAL A O 1
ATOM 1549 N N . ARG A 1 198 ? 5.559 6.238 -15.517 1.00 84.38 198 ARG A N 1
ATOM 1550 C CA . ARG A 1 198 ? 4.797 5.950 -16.744 1.00 84.38 198 ARG A CA 1
ATOM 1551 C C . ARG A 1 198 ? 5.070 6.974 -17.843 1.00 84.38 198 ARG A C 1
ATOM 1553 O O . ARG A 1 198 ? 5.290 6.594 -18.987 1.00 84.38 198 ARG A O 1
ATOM 1560 N N . GLU A 1 199 ? 5.105 8.261 -17.502 1.00 87.94 199 GLU A N 1
ATOM 1561 C CA . GLU A 1 199 ? 5.449 9.326 -18.452 1.00 87.94 199 GLU A CA 1
ATOM 1562 C C . GLU A 1 199 ? 6.850 9.100 -19.049 1.00 87.94 199 GLU A C 1
ATOM 1564 O O . GLU A 1 199 ? 7.010 9.057 -20.267 1.00 87.94 199 GLU A O 1
ATOM 1569 N N . ARG A 1 200 ? 7.850 8.812 -18.205 1.00 90.12 200 ARG A N 1
ATOM 1570 C CA . ARG A 1 200 ? 9.223 8.525 -18.660 1.00 90.12 200 ARG A CA 1
ATOM 1571 C C . ARG A 1 200 ? 9.355 7.226 -19.450 1.00 90.12 200 ARG A C 1
ATOM 1573 O O . ARG A 1 200 ? 10.234 7.125 -20.304 1.00 90.12 200 ARG A O 1
ATOM 1580 N N . GLU A 1 201 ? 8.541 6.218 -19.154 1.00 88.56 201 GLU A N 1
ATOM 1581 C CA . GLU A 1 201 ? 8.469 4.992 -19.955 1.00 88.56 201 GLU A CA 1
ATOM 1582 C C . GLU A 1 201 ? 7.991 5.318 -21.366 1.00 88.56 201 GLU A C 1
ATOM 1584 O O . GLU A 1 201 ? 8.656 4.938 -22.328 1.00 88.56 201 GLU A O 1
ATOM 1589 N N . ASN A 1 202 ? 6.913 6.094 -21.490 1.00 85.62 202 ASN A N 1
ATOM 1590 C CA . ASN A 1 202 ? 6.388 6.538 -22.780 1.00 85.62 202 ASN A CA 1
ATOM 1591 C C . ASN A 1 202 ? 7.413 7.375 -23.565 1.00 85.62 202 ASN A C 1
ATOM 1593 O O . ASN A 1 202 ? 7.595 7.158 -24.768 1.00 85.62 202 ASN A O 1
ATOM 1597 N N . ASP A 1 203 ? 8.135 8.275 -22.892 1.00 86.00 203 ASP A N 1
ATOM 1598 C CA . ASP A 1 203 ? 9.212 9.061 -23.504 1.00 86.00 203 ASP A CA 1
ATOM 1599 C C . ASP A 1 203 ? 10.353 8.168 -24.009 1.00 86.00 203 ASP A C 1
ATOM 1601 O O . ASP A 1 203 ? 10.837 8.328 -25.133 1.00 86.00 203 ASP A O 1
ATOM 1605 N N . LEU A 1 204 ? 10.780 7.192 -23.198 1.00 90.50 204 LEU A N 1
ATOM 1606 C CA . LEU A 1 204 ? 11.816 6.236 -23.582 1.00 90.50 204 LEU A CA 1
ATOM 1607 C C . LEU A 1 204 ? 11.379 5.393 -24.783 1.00 90.50 204 LEU A C 1
ATOM 1609 O O . LEU A 1 204 ? 12.179 5.186 -25.695 1.00 90.50 204 LEU A O 1
ATOM 1613 N N . PHE A 1 205 ? 10.134 4.915 -24.802 1.00 86.81 205 PHE A N 1
ATOM 1614 C CA . PHE A 1 205 ? 9.600 4.159 -25.933 1.00 86.81 205 PHE A CA 1
ATOM 1615 C C . PHE A 1 205 ? 9.576 5.002 -27.210 1.00 86.81 205 PHE A C 1
ATOM 1617 O O . PHE A 1 205 ? 10.042 4.539 -28.251 1.00 86.81 205 PHE A O 1
ATOM 1624 N N . SER A 1 206 ? 9.148 6.261 -27.118 1.00 86.44 206 SER A N 1
ATOM 1625 C CA . SER A 1 206 ? 9.156 7.202 -28.245 1.00 86.44 206 SER A CA 1
ATOM 1626 C C . SER A 1 206 ? 10.577 7.461 -28.774 1.00 86.44 206 SER A C 1
ATOM 1628 O O . SER A 1 206 ? 10.809 7.516 -29.989 1.00 86.44 206 SER A O 1
ATOM 1630 N N . ALA A 1 207 ? 11.559 7.577 -27.873 1.00 88.06 207 ALA A N 1
ATOM 1631 C CA . ALA A 1 207 ? 12.969 7.726 -28.230 1.00 88.06 207 ALA A CA 1
ATOM 1632 C C . ALA A 1 207 ? 13.537 6.457 -28.890 1.00 88.06 207 ALA A C 1
ATOM 1634 O O . ALA A 1 207 ? 14.225 6.548 -29.910 1.00 88.06 207 ALA A O 1
ATOM 1635 N N . LEU A 1 208 ? 13.209 5.275 -28.357 1.00 88.69 208 LEU A N 1
ATOM 1636 C CA . LEU A 1 208 ? 13.601 3.981 -28.923 1.00 88.69 208 LEU A CA 1
ATOM 1637 C C . LEU A 1 208 ? 13.015 3.770 -30.316 1.00 88.69 208 LEU A C 1
ATOM 1639 O O . LEU A 1 208 ? 13.732 3.327 -31.210 1.00 88.69 208 LEU A O 1
ATOM 1643 N N . GLU A 1 209 ? 11.749 4.119 -30.528 1.00 87.25 209 GLU A N 1
ATOM 1644 C CA . GLU A 1 209 ? 11.110 4.034 -31.839 1.00 87.25 209 GLU A CA 1
ATOM 1645 C C . GLU A 1 209 ? 11.776 4.987 -32.841 1.00 87.25 209 GLU A C 1
ATOM 1647 O O . GLU A 1 209 ? 12.105 4.600 -33.966 1.00 87.25 209 GLU A O 1
ATOM 1652 N N . SER A 1 210 ? 12.059 6.221 -32.415 1.00 87.50 210 SER A N 1
ATOM 1653 C CA . SER A 1 210 ? 12.781 7.205 -33.227 1.00 87.50 210 SER A CA 1
ATOM 1654 C C . SER A 1 210 ? 14.179 6.715 -33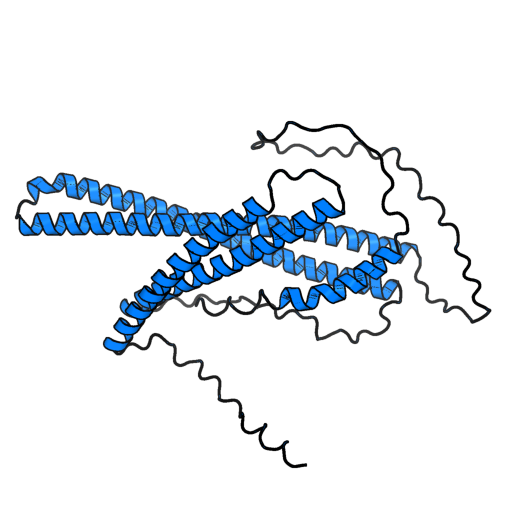.610 1.00 87.50 210 SER A C 1
ATOM 1656 O O . SER A 1 210 ? 14.594 6.862 -34.763 1.00 87.50 210 SER A O 1
ATOM 1658 N N . LEU A 1 211 ? 14.897 6.097 -32.667 1.00 88.44 211 LEU A N 1
ATOM 1659 C CA . LEU A 1 211 ? 16.194 5.476 -32.913 1.00 88.44 211 LEU A CA 1
ATOM 1660 C C . LEU A 1 211 ? 16.068 4.289 -33.875 1.00 88.44 211 LEU A C 1
ATOM 1662 O O . LEU A 1 211 ? 16.836 4.220 -34.829 1.00 88.44 211 LEU A O 1
ATOM 1666 N N . ALA A 1 212 ? 15.094 3.400 -33.667 1.00 87.12 212 ALA A N 1
ATOM 1667 C CA . ALA A 1 212 ? 14.858 2.209 -34.482 1.00 87.12 212 ALA A CA 1
ATOM 1668 C C . ALA A 1 212 ? 14.523 2.552 -35.943 1.00 87.12 212 ALA A C 1
ATOM 1670 O O . ALA A 1 212 ? 15.075 1.945 -36.865 1.00 87.12 212 ALA A O 1
ATOM 1671 N N . ARG A 1 213 ? 13.688 3.576 -36.166 1.00 86.00 213 ARG A N 1
ATOM 1672 C CA . ARG A 1 213 ? 13.441 4.145 -37.501 1.00 86.00 213 ARG A CA 1
ATOM 1673 C C . ARG A 1 213 ? 14.719 4.739 -38.090 1.00 86.00 213 ARG A C 1
ATOM 1675 O O . ARG A 1 213 ? 15.008 4.539 -39.265 1.00 86.00 213 ARG A O 1
ATOM 1682 N N . ALA A 1 214 ? 15.519 5.436 -37.280 1.00 86.88 214 ALA A N 1
ATOM 1683 C CA . ALA A 1 214 ? 16.749 6.060 -37.758 1.00 86.88 214 ALA A CA 1
ATOM 1684 C C . ALA A 1 214 ? 17.827 5.051 -38.199 1.00 86.88 214 ALA A C 1
ATOM 1686 O O . ALA A 1 214 ? 18.634 5.358 -39.075 1.00 86.88 214 ALA A O 1
ATOM 1687 N N . ILE A 1 215 ? 17.844 3.854 -37.612 1.00 85.88 215 ILE A N 1
ATOM 1688 C CA . ILE A 1 215 ? 18.754 2.765 -37.999 1.00 85.88 215 ILE A CA 1
ATOM 1689 C C . ILE A 1 215 ? 18.154 1.824 -39.060 1.00 85.88 215 ILE A C 1
ATOM 1691 O O . ILE A 1 215 ? 18.795 0.840 -39.417 1.00 85.88 215 ILE A O 1
ATOM 1695 N N . GLY A 1 216 ? 16.947 2.110 -39.564 1.00 85.88 216 GLY A N 1
ATOM 1696 C CA . GLY A 1 216 ? 16.281 1.313 -40.601 1.00 85.88 216 GLY A CA 1
ATOM 1697 C C . GLY A 1 216 ? 15.772 -0.053 -40.130 1.00 85.88 216 GLY A C 1
ATOM 1698 O O . GLY A 1 216 ? 15.555 -0.938 -40.954 1.00 85.88 216 GLY A O 1
ATOM 1699 N N . VAL A 1 217 ? 15.605 -0.251 -38.815 1.00 83.50 217 VAL A N 1
ATOM 1700 C CA . VAL A 1 217 ? 15.060 -1.501 -38.248 1.00 83.50 217 VAL A CA 1
ATOM 1701 C C . VAL A 1 217 ? 13.539 -1.558 -38.394 1.00 83.50 217 VAL A C 1
ATOM 1703 O O . VAL A 1 217 ? 12.981 -2.637 -38.572 1.00 83.50 217 VAL A O 1
ATOM 1706 N N . ILE A 1 218 ? 12.866 -0.406 -38.344 1.00 81.00 218 ILE A N 1
ATOM 1707 C CA . ILE A 1 218 ? 11.412 -0.291 -38.493 1.00 81.00 218 ILE A CA 1
ATOM 1708 C C . ILE A 1 218 ? 11.136 0.599 -39.705 1.00 81.00 218 ILE A C 1
ATOM 1710 O O . ILE A 1 218 ? 11.394 1.801 -39.653 1.00 81.00 218 ILE A O 1
ATOM 1714 N N . ASN A 1 219 ? 10.632 0.001 -40.788 1.00 73.25 219 ASN A N 1
ATOM 1715 C CA . ASN A 1 219 ? 10.326 0.709 -42.037 1.00 73.25 219 ASN A CA 1
ATOM 1716 C C . ASN A 1 219 ? 8.834 1.053 -42.196 1.00 73.25 219 ASN A C 1
ATOM 1718 O O . ASN A 1 219 ? 8.507 1.891 -43.031 1.00 73.25 219 ASN A O 1
ATOM 1722 N N . GLU A 1 220 ? 7.941 0.476 -41.383 1.00 68.69 220 GLU A N 1
ATOM 1723 C CA . GLU A 1 220 ? 6.497 0.737 -41.445 1.00 68.69 220 GLU A CA 1
ATOM 1724 C C . GLU A 1 220 ? 5.919 1.129 -40.071 1.00 68.69 220 GLU A C 1
ATOM 1726 O O . GLU A 1 220 ? 6.313 0.553 -39.054 1.00 68.69 220 GLU A O 1
ATOM 1731 N N . PRO A 1 221 ? 4.984 2.098 -40.017 1.00 58.34 221 PRO A N 1
ATOM 1732 C CA . PRO A 1 221 ? 4.351 2.576 -38.784 1.00 58.34 221 PRO A CA 1
ATOM 1733 C C . PRO A 1 221 ? 3.275 1.629 -38.207 1.00 58.34 221 PRO A C 1
ATOM 1735 O O . PRO A 1 221 ? 2.515 2.042 -37.336 1.00 58.34 221 PRO A O 1
ATOM 1738 N N . ASP A 1 222 ? 3.198 0.370 -38.647 1.00 56.34 222 ASP A N 1
ATOM 1739 C CA . ASP A 1 222 ? 2.051 -0.519 -38.381 1.00 56.34 222 ASP A CA 1
ATOM 1740 C C . ASP A 1 222 ? 2.028 -1.166 -36.975 1.00 56.34 222 ASP A C 1
ATOM 1742 O O . ASP A 1 222 ? 1.249 -2.067 -36.690 1.00 56.34 222 ASP A O 1
ATOM 1746 N N . TYR A 1 223 ? 2.859 -0.690 -36.042 1.00 55.94 223 TYR A N 1
ATOM 1747 C CA . TYR A 1 223 ? 2.837 -1.121 -34.633 1.00 55.94 223 TYR A CA 1
ATOM 1748 C C . TYR A 1 223 ? 1.933 -0.247 -33.739 1.00 55.94 223 TYR A C 1
ATOM 1750 O O . TYR A 1 223 ? 2.026 -0.308 -32.512 1.00 55.94 223 TYR A O 1
ATOM 1758 N N . GLY A 1 224 ? 1.065 0.568 -34.346 1.00 51.69 224 GLY A N 1
ATOM 1759 C CA . GLY A 1 224 ? 0.404 1.711 -33.711 1.00 51.69 224 GLY A CA 1
ATOM 1760 C C . GLY A 1 224 ? -0.648 1.433 -32.631 1.00 51.69 224 GLY A C 1
ATOM 1761 O O . GLY A 1 224 ? -0.973 2.366 -31.904 1.00 51.69 224 GLY A O 1
ATOM 1762 N N . GLU A 1 225 ? -1.175 0.215 -32.468 1.00 51.50 225 GLU A N 1
ATOM 1763 C CA . GLU A 1 225 ? -2.351 0.025 -31.588 1.00 51.50 225 GLU A CA 1
ATOM 1764 C C . GLU A 1 225 ? -2.212 -1.024 -30.478 1.00 51.50 225 GLU A C 1
ATOM 1766 O O . GLU A 1 225 ? -2.910 -0.925 -29.473 1.00 51.50 225 GLU A O 1
ATOM 1771 N N . THR A 1 226 ? -1.289 -1.984 -30.552 1.00 51.31 226 THR A N 1
ATOM 1772 C CA . THR A 1 226 ? -1.231 -3.069 -29.545 1.00 51.31 226 THR A CA 1
ATOM 1773 C C . THR A 1 226 ? -0.360 -2.790 -28.319 1.00 51.31 226 THR A C 1
ATOM 1775 O O . THR A 1 226 ? -0.359 -3.595 -27.392 1.00 51.31 226 THR A O 1
ATOM 1778 N N . TRP A 1 227 ? 0.376 -1.677 -28.284 1.00 53.38 227 TRP A N 1
ATOM 1779 C CA . TRP A 1 227 ? 1.299 -1.362 -27.179 1.00 53.38 227 TRP A CA 1
ATOM 1780 C C . TRP A 1 227 ? 0.798 -0.277 -26.229 1.00 53.38 227 TRP A C 1
ATOM 1782 O O . TRP A 1 227 ? 1.491 0.037 -25.259 1.00 53.38 227 TRP A O 1
ATOM 1792 N N . PHE A 1 228 ? -0.402 0.269 -26.458 1.00 48.25 228 PHE A N 1
ATOM 1793 C CA . PHE A 1 228 ? -1.076 1.077 -25.447 1.00 48.25 228 PHE A CA 1
ATOM 1794 C C . PHE A 1 228 ? -1.421 0.166 -24.271 1.00 48.25 228 PHE A C 1
ATOM 1796 O O . PHE A 1 228 ? -2.446 -0.510 -24.255 1.00 48.25 228 PHE A O 1
ATOM 1803 N N . MET A 1 229 ? -0.512 0.119 -23.296 1.00 52.28 229 MET A N 1
ATOM 1804 C CA . MET A 1 229 ? -0.797 -0.437 -21.989 1.00 52.28 229 MET A CA 1
ATOM 1805 C C . MET A 1 229 ? -2.076 0.210 -21.497 1.00 52.28 229 MET A C 1
ATOM 1807 O O . MET A 1 229 ? -2.168 1.437 -21.464 1.00 52.28 229 MET A O 1
ATOM 1811 N N . GLU A 1 230 ? -3.048 -0.630 -21.170 1.00 46.12 230 GLU A N 1
ATOM 1812 C CA . GLU A 1 230 ? -4.339 -0.279 -20.603 1.00 46.12 230 GLU A CA 1
ATOM 1813 C C . GLU A 1 230 ? -4.091 0.464 -19.282 1.00 46.12 230 GLU A C 1
ATOM 1815 O O . GLU A 1 230 ? -4.016 -0.097 -18.189 1.00 46.12 230 GLU A O 1
ATOM 1820 N N . GLY A 1 231 ? -3.801 1.755 -19.411 1.00 44.28 231 GLY A N 1
ATOM 1821 C CA . GLY A 1 231 ? -3.541 2.651 -18.314 1.00 44.28 231 GLY A CA 1
ATOM 1822 C C . GLY A 1 231 ? -4.873 2.882 -17.647 1.00 44.28 231 GLY A C 1
ATOM 1823 O O . GLY A 1 231 ? -5.734 3.548 -18.215 1.00 44.28 231 GLY A O 1
ATOM 1824 N N . ILE A 1 232 ? -5.043 2.307 -16.460 1.00 46.94 232 ILE A N 1
ATOM 1825 C CA . ILE A 1 232 ? -6.167 2.597 -15.576 1.00 46.94 232 ILE A CA 1
ATOM 1826 C C . ILE A 1 232 ? -6.185 4.115 -15.371 1.00 46.94 232 ILE A C 1
ATOM 1828 O O . ILE A 1 232 ? -5.378 4.671 -14.618 1.00 46.94 232 ILE A O 1
ATOM 1832 N N . ASP A 1 233 ? -7.065 4.787 -16.107 1.00 41.88 233 ASP A N 1
ATOM 1833 C CA . ASP A 1 233 ? -7.229 6.232 -16.093 1.00 41.88 233 ASP A CA 1
ATOM 1834 C C . ASP A 1 233 ? -7.972 6.574 -14.792 1.00 41.88 233 ASP A C 1
ATOM 1836 O O . ASP A 1 233 ? -9.199 6.557 -14.699 1.00 41.88 233 ASP A O 1
ATOM 1840 N N . GLY A 1 234 ? -7.196 6.755 -13.721 1.00 44.09 234 GLY A N 1
ATOM 1841 C CA . GLY A 1 234 ? -7.640 6.876 -12.331 1.00 44.09 234 GLY A CA 1
ATOM 1842 C C . GLY A 1 234 ? -8.343 8.193 -12.000 1.00 44.09 234 GLY A C 1
ATOM 1843 O O . GLY A 1 234 ? -8.019 8.837 -11.006 1.00 44.09 234 GLY A O 1
ATOM 1844 N N . LYS A 1 235 ? -9.326 8.615 -12.798 1.00 40.09 235 LYS A N 1
ATOM 1845 C CA . LYS A 1 235 ? -10.214 9.738 -12.456 1.00 40.09 235 LYS A CA 1
ATOM 1846 C C . LYS A 1 235 ? -11.379 9.241 -11.606 1.00 40.09 235 LYS A C 1
ATOM 1848 O O . LYS A 1 235 ? -12.536 9.287 -12.018 1.00 40.09 235 LYS A O 1
ATOM 1853 N N . SER A 1 236 ? -11.077 8.776 -10.398 1.00 42.53 236 SER A N 1
ATOM 1854 C CA . SER A 1 236 ? -12.111 8.465 -9.413 1.00 42.53 236 SER A CA 1
ATOM 1855 C C . SER A 1 236 ? -12.621 9.778 -8.814 1.00 42.53 236 SER A C 1
ATOM 1857 O O . SER A 1 236 ? -11.956 10.407 -7.993 1.00 42.53 236 SER A O 1
ATOM 1859 N N . ARG A 1 237 ? -13.780 10.252 -9.284 1.00 41.47 237 ARG A N 1
ATOM 1860 C CA . ARG A 1 237 ? -14.489 11.384 -8.672 1.00 41.47 237 ARG A CA 1
ATOM 1861 C C . ARG A 1 237 ? -14.977 10.940 -7.295 1.00 41.47 237 ARG A C 1
ATOM 1863 O O . ARG A 1 237 ? -15.822 10.054 -7.212 1.00 41.47 237 ARG A O 1
ATOM 1870 N N . SER A 1 238 ? -14.462 11.556 -6.234 1.00 37.28 238 SER A N 1
ATOM 1871 C CA . SER A 1 238 ? -14.957 11.355 -4.873 1.00 37.28 238 SER A CA 1
ATOM 1872 C C . SER A 1 238 ? -16.387 11.892 -4.773 1.00 37.28 238 SER A C 1
ATOM 1874 O O . SER A 1 238 ? -16.609 13.085 -4.574 1.00 37.28 238 SER A O 1
ATOM 1876 N N . THR A 1 239 ? -17.376 11.029 -4.973 1.00 44.53 239 THR A N 1
ATOM 1877 C CA . THR A 1 239 ? -18.753 11.319 -4.578 1.00 44.53 239 THR A CA 1
ATOM 1878 C C . THR A 1 239 ? -18.817 11.353 -3.058 1.00 44.53 239 THR A C 1
ATOM 1880 O O . THR A 1 239 ? -18.394 10.394 -2.411 1.00 44.53 239 THR A O 1
ATOM 1883 N N . GLU A 1 240 ? -19.317 12.462 -2.510 1.00 46.12 240 GLU A N 1
ATOM 1884 C CA . GLU A 1 240 ? -19.598 12.642 -1.084 1.00 46.12 240 GLU A CA 1
ATOM 1885 C C . GLU A 1 240 ? -20.335 11.411 -0.541 1.00 46.12 240 GLU A C 1
ATOM 1887 O O . GLU A 1 240 ? -21.355 10.981 -1.090 1.00 46.12 240 GLU A O 1
ATOM 1892 N N . SER A 1 241 ? -19.761 10.787 0.488 1.00 43.34 241 SER A N 1
ATOM 1893 C CA . SER A 1 241 ? -20.221 9.504 1.004 1.00 43.34 241 SER A CA 1
ATOM 1894 C C . SER A 1 241 ? -21.603 9.655 1.629 1.00 43.34 241 SER A C 1
ATOM 1896 O O . SER A 1 241 ? -21.768 10.267 2.684 1.00 43.34 241 SER A O 1
ATOM 1898 N N . THR A 1 242 ? -22.602 9.057 0.994 1.00 60.66 242 THR A N 1
ATOM 1899 C CA . THR A 1 242 ? -23.882 8.756 1.631 1.00 60.66 242 THR A CA 1
ATOM 1900 C C . THR A 1 242 ? -23.606 7.825 2.812 1.00 60.66 242 THR A C 1
ATOM 1902 O O . THR A 1 242 ? -22.890 6.838 2.649 1.00 60.66 242 THR A O 1
ATOM 1905 N N . HIS A 1 243 ? -24.122 8.153 4.003 1.00 77.62 243 HIS A N 1
ATOM 1906 C CA . HIS A 1 243 ? -23.940 7.337 5.208 1.00 77.62 243 HIS A CA 1
ATOM 1907 C C . HIS A 1 243 ? -24.328 5.877 4.929 1.00 77.62 243 HIS A C 1
ATOM 1909 O O . HIS A 1 243 ? -25.493 5.573 4.667 1.00 77.62 243 HIS A O 1
ATOM 1915 N N . LEU A 1 244 ? -23.334 4.988 4.948 1.00 84.12 244 LEU A N 1
ATOM 1916 C CA . LEU A 1 244 ? -23.512 3.560 4.721 1.00 84.12 244 LEU A CA 1
ATOM 1917 C C . LEU A 1 244 ? -24.188 2.919 5.946 1.00 84.12 244 LEU A C 1
ATOM 1919 O O . LEU A 1 244 ? -24.056 3.409 7.066 1.00 84.12 244 LEU A O 1
ATOM 1923 N N . ASN A 1 245 ? -24.913 1.812 5.759 1.00 90.50 245 ASN A N 1
ATOM 1924 C CA . ASN A 1 245 ? -25.421 1.040 6.897 1.00 90.50 245 ASN A CA 1
ATOM 1925 C C . ASN A 1 245 ? -24.231 0.506 7.734 1.00 90.50 245 ASN A C 1
ATOM 1927 O O . ASN A 1 245 ? -23.327 -0.074 7.130 1.00 90.50 245 ASN A O 1
ATOM 1931 N N . PRO A 1 246 ? -24.231 0.609 9.079 1.00 91.50 246 PRO A N 1
ATOM 1932 C CA . PRO A 1 246 ? -23.099 0.181 9.913 1.00 91.50 246 PRO A CA 1
ATOM 1933 C C . PRO A 1 246 ? -22.680 -1.288 9.735 1.00 91.50 246 PRO A C 1
ATOM 1935 O O . PRO A 1 246 ? -21.499 -1.621 9.846 1.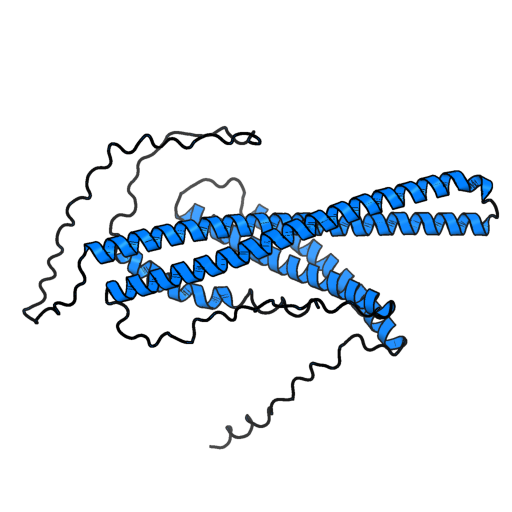00 91.50 246 PRO A O 1
ATOM 1938 N N . LEU A 1 247 ? -23.628 -2.187 9.436 1.00 92.94 247 LEU A N 1
ATOM 1939 C CA . LEU A 1 247 ? -23.314 -3.593 9.153 1.00 92.94 247 LEU A CA 1
ATOM 1940 C C . LEU A 1 247 ? -22.576 -3.739 7.819 1.00 92.94 247 LEU A C 1
ATOM 1942 O O . LEU A 1 247 ? -21.605 -4.488 7.737 1.00 92.94 247 LEU A O 1
ATOM 1946 N N . LEU A 1 248 ? -22.997 -2.986 6.797 1.00 91.75 248 LEU A N 1
ATOM 1947 C CA . LEU A 1 248 ? -22.302 -2.943 5.509 1.00 91.75 248 LEU A CA 1
ATOM 1948 C C . LEU A 1 248 ? -20.912 -2.328 5.655 1.00 91.75 248 LEU A C 1
ATOM 1950 O O . LEU A 1 248 ? -19.969 -2.843 5.069 1.00 91.75 248 LEU A O 1
ATOM 1954 N N . GLU A 1 249 ? -20.778 -1.264 6.443 1.00 89.44 249 GLU A N 1
ATOM 1955 C CA . GLU A 1 249 ? -19.487 -0.634 6.729 1.00 89.44 249 GLU A CA 1
ATOM 1956 C C . GLU A 1 249 ? -18.538 -1.639 7.383 1.00 89.44 249 GLU A C 1
ATOM 1958 O O . GLU A 1 249 ? -17.445 -1.869 6.877 1.00 89.44 249 GLU A O 1
ATOM 1963 N N . THR A 1 250 ? -19.011 -2.349 8.412 1.00 90.81 250 THR A N 1
ATOM 1964 C CA . THR A 1 250 ? -18.246 -3.421 9.064 1.00 90.81 250 THR A CA 1
ATOM 1965 C C . THR A 1 250 ? -17.839 -4.510 8.070 1.00 90.81 250 THR A C 1
ATOM 1967 O O . THR A 1 250 ? -16.694 -4.957 8.082 1.00 90.81 250 THR A O 1
ATOM 1970 N N . TYR A 1 251 ? -18.746 -4.940 7.188 1.00 94.69 251 TYR A N 1
ATOM 1971 C CA . TYR A 1 251 ? -18.423 -5.920 6.153 1.00 94.69 251 TYR A CA 1
ATOM 1972 C C . TYR A 1 251 ? -17.340 -5.417 5.191 1.00 94.69 251 TYR A C 1
ATOM 1974 O O . TYR A 1 251 ? -16.367 -6.133 4.957 1.00 94.69 251 TYR A O 1
ATOM 1982 N N . TYR A 1 252 ? -17.481 -4.207 4.643 1.00 91.25 252 TYR A N 1
ATOM 1983 C CA . TYR A 1 252 ? -16.508 -3.656 3.699 1.00 91.25 252 TYR A CA 1
ATOM 1984 C C . TYR A 1 252 ? -15.153 -3.396 4.347 1.00 91.25 252 TYR A C 1
ATOM 1986 O O . TYR A 1 252 ? -14.135 -3.623 3.698 1.00 91.25 252 TYR A O 1
ATOM 1994 N N . ASP A 1 253 ? -15.132 -2.999 5.617 1.00 87.88 253 ASP A N 1
ATOM 1995 C CA . ASP A 1 253 ? -13.912 -2.893 6.409 1.00 87.88 253 ASP A CA 1
ATOM 1996 C C . ASP A 1 253 ? -13.198 -4.245 6.499 1.00 87.88 253 ASP A C 1
ATOM 1998 O O . ASP A 1 253 ? -12.021 -4.347 6.162 1.00 87.88 253 ASP A O 1
ATOM 2002 N N . LYS A 1 254 ? -13.911 -5.306 6.899 1.00 91.25 254 LYS A N 1
ATOM 2003 C CA . LYS A 1 254 ? -13.332 -6.652 7.041 1.00 91.25 254 LYS A CA 1
ATOM 2004 C C . LYS A 1 254 ? -12.911 -7.257 5.704 1.00 91.25 254 LYS A C 1
ATOM 2006 O O . LYS A 1 254 ? -11.838 -7.846 5.595 1.00 91.25 254 LYS A O 1
ATOM 2011 N N . ALA A 1 255 ? -13.725 -7.082 4.666 1.00 90.75 255 ALA A N 1
ATOM 2012 C CA . ALA A 1 255 ? -13.381 -7.497 3.311 1.00 90.75 255 ALA A CA 1
ATOM 2013 C C . ALA A 1 255 ? -12.172 -6.714 2.770 1.00 90.75 255 ALA A C 1
ATOM 2015 O O . ALA A 1 255 ? -11.338 -7.283 2.065 1.00 90.75 255 ALA A O 1
ATOM 2016 N N . GLY A 1 256 ? -12.056 -5.430 3.122 1.00 82.69 256 GLY A N 1
ATOM 2017 C CA . GLY A 1 256 ? -10.905 -4.584 2.823 1.00 82.69 256 GLY A CA 1
ATOM 2018 C C . GLY A 1 256 ? -9.633 -5.075 3.510 1.00 82.69 256 GLY A C 1
ATOM 2019 O O . GLY A 1 256 ? -8.615 -5.221 2.838 1.00 82.69 256 GLY A O 1
ATOM 2020 N N . ASP A 1 257 ? -9.704 -5.411 4.801 1.00 84.62 257 ASP A N 1
ATOM 2021 C CA . ASP A 1 257 ? -8.584 -5.984 5.560 1.00 84.62 257 ASP A CA 1
ATOM 2022 C C . ASP A 1 257 ? -8.074 -7.282 4.887 1.00 84.62 257 ASP A C 1
ATOM 2024 O O . ASP A 1 257 ? -6.874 -7.435 4.645 1.00 84.62 257 ASP A O 1
ATOM 2028 N N . ALA A 1 258 ? -8.981 -8.182 4.482 1.00 88.88 258 ALA A N 1
ATOM 2029 C CA . ALA A 1 258 ? -8.625 -9.397 3.740 1.00 88.88 258 ALA A CA 1
ATOM 2030 C C . ALA A 1 258 ? -8.028 -9.097 2.350 1.00 88.88 258 ALA A C 1
ATOM 2032 O O . ALA A 1 258 ? -7.087 -9.765 1.918 1.00 88.88 258 ALA A O 1
ATOM 2033 N N . GLY A 1 259 ? -8.550 -8.089 1.643 1.00 84.12 259 GLY A N 1
ATOM 2034 C CA . GLY A 1 259 ? -8.003 -7.625 0.365 1.00 84.12 259 GLY A CA 1
ATOM 2035 C C . GLY A 1 259 ? -6.560 -7.136 0.495 1.00 84.12 259 GLY A C 1
ATOM 2036 O O . GLY A 1 259 ? -5.690 -7.595 -0.239 1.00 84.12 259 GLY A O 1
ATOM 2037 N N . LEU A 1 260 ? -6.284 -6.294 1.494 1.00 81.19 260 LEU A N 1
ATOM 2038 C CA . LEU A 1 260 ? -4.937 -5.789 1.771 1.00 81.19 260 LEU A CA 1
ATOM 2039 C C . LEU A 1 260 ? -3.948 -6.918 2.090 1.00 81.19 260 LEU A C 1
ATOM 2041 O O . LEU A 1 260 ? -2.808 -6.881 1.630 1.00 81.19 260 LEU A O 1
ATOM 2045 N N . LEU A 1 261 ? -4.370 -7.941 2.839 1.00 83.50 261 LEU A N 1
ATOM 2046 C CA . LEU A 1 261 ? -3.525 -9.102 3.136 1.00 83.50 261 LEU A CA 1
ATOM 2047 C C . LEU A 1 261 ? -3.214 -9.938 1.884 1.00 83.50 261 LEU A C 1
ATOM 2049 O O . LEU A 1 261 ? -2.092 -10.428 1.745 1.00 83.50 261 LEU A O 1
ATOM 2053 N N . ARG A 1 262 ? -4.153 -10.055 0.933 1.00 85.69 262 ARG A N 1
ATOM 2054 C CA . ARG A 1 262 ? -3.876 -10.674 -0.380 1.00 85.69 262 ARG A CA 1
ATOM 2055 C C . ARG A 1 262 ? -2.846 -9.873 -1.165 1.00 85.69 262 ARG A C 1
ATOM 2057 O O . ARG A 1 262 ? -1.913 -10.466 -1.701 1.00 85.69 262 ARG A O 1
ATOM 2064 N N . ASP A 1 263 ? -2.977 -8.551 -1.187 1.00 78.94 263 ASP A N 1
ATOM 2065 C CA . ASP A 1 263 ? -2.028 -7.675 -1.877 1.00 78.94 263 ASP A CA 1
ATOM 2066 C C . ASP A 1 263 ? -0.633 -7.769 -1.244 1.00 78.94 263 ASP A C 1
ATOM 2068 O O . ASP A 1 263 ? 0.376 -7.858 -1.945 1.00 78.94 263 ASP A O 1
ATOM 2072 N N . MET A 1 264 ? -0.564 -7.833 0.090 1.00 84.25 264 MET A N 1
ATOM 2073 C CA . MET A 1 264 ? 0.684 -8.069 0.816 1.00 84.25 264 MET A CA 1
ATOM 2074 C C . MET A 1 264 ? 1.314 -9.422 0.473 1.00 84.25 264 MET A C 1
ATOM 2076 O O . MET A 1 264 ? 2.532 -9.488 0.317 1.00 84.25 264 MET A O 1
ATOM 2080 N N . LEU A 1 265 ? 0.513 -10.484 0.333 1.00 90.94 265 LEU A N 1
ATOM 2081 C CA . LEU A 1 265 ? 0.996 -11.810 -0.054 1.00 90.94 265 LEU A CA 1
ATOM 2082 C C . LEU A 1 265 ? 1.581 -11.807 -1.474 1.00 90.94 265 LEU A C 1
ATOM 2084 O O . LEU A 1 265 ? 2.682 -12.312 -1.685 1.00 90.94 265 LEU A O 1
ATOM 2088 N N . VAL A 1 266 ? 0.879 -11.192 -2.431 1.00 87.50 266 VAL A N 1
ATOM 2089 C CA . VAL A 1 266 ? 1.359 -11.041 -3.816 1.00 87.50 266 VAL A CA 1
ATOM 2090 C C . VAL A 1 266 ? 2.641 -10.209 -3.861 1.00 87.50 266 VAL A C 1
ATOM 2092 O O . VAL A 1 266 ? 3.591 -10.580 -4.550 1.00 87.50 266 VAL A O 1
ATOM 2095 N N . GLY A 1 267 ? 2.692 -9.110 -3.102 1.00 81.75 267 GLY A N 1
ATOM 2096 C CA . GLY A 1 267 ? 3.887 -8.278 -2.974 1.00 81.75 267 GLY A CA 1
ATOM 2097 C C . GLY A 1 267 ? 5.080 -9.057 -2.420 1.00 81.75 267 GLY A C 1
ATOM 2098 O O . GLY A 1 267 ? 6.162 -8.998 -2.994 1.00 81.75 267 GLY A O 1
ATOM 2099 N N . LEU A 1 268 ? 4.874 -9.856 -1.368 1.00 90.94 268 LEU A N 1
ATOM 2100 C CA . LEU A 1 268 ? 5.920 -10.703 -0.792 1.00 90.94 268 LEU A CA 1
ATOM 2101 C C . LEU A 1 268 ? 6.443 -11.742 -1.798 1.00 90.94 268 LEU A C 1
ATOM 2103 O O . LEU A 1 268 ? 7.653 -11.945 -1.906 1.00 90.94 268 LEU A O 1
ATOM 2107 N N . ASP A 1 269 ? 5.542 -12.394 -2.539 1.00 92.56 269 ASP A N 1
ATOM 2108 C CA . ASP A 1 269 ? 5.906 -13.369 -3.572 1.00 92.56 269 ASP A CA 1
ATOM 2109 C C . ASP A 1 269 ? 6.736 -12.706 -4.691 1.00 92.56 269 ASP A C 1
ATOM 2111 O O . ASP A 1 269 ? 7.728 -13.277 -5.155 1.00 92.56 269 ASP A O 1
ATOM 2115 N N . TYR A 1 270 ? 6.381 -11.480 -5.086 1.00 88.31 270 TYR A N 1
ATOM 2116 C CA . TYR A 1 270 ? 7.142 -10.694 -6.058 1.00 88.31 270 TYR A CA 1
ATOM 2117 C C . TYR A 1 270 ? 8.534 -10.306 -5.532 1.00 88.31 270 TYR A C 1
ATOM 2119 O O . TYR A 1 270 ? 9.535 -10.564 -6.207 1.00 88.31 270 TYR A O 1
ATOM 2127 N N . ASP A 1 271 ? 8.613 -9.750 -4.321 1.00 84.44 271 ASP A N 1
ATOM 2128 C CA . ASP A 1 271 ? 9.869 -9.312 -3.699 1.00 84.44 271 ASP A CA 1
ATOM 2129 C C . ASP A 1 271 ? 10.860 -10.477 -3.557 1.00 84.44 271 ASP A C 1
ATOM 2131 O O . ASP A 1 271 ? 12.062 -10.331 -3.800 1.00 84.44 271 ASP A O 1
ATOM 2135 N N . TYR A 1 272 ? 10.357 -11.667 -3.220 1.00 94.62 272 TYR A N 1
ATOM 2136 C CA . TYR A 1 272 ? 11.155 -12.886 -3.141 1.00 94.62 272 TYR A CA 1
ATOM 2137 C C . TYR A 1 272 ? 11.748 -13.297 -4.498 1.00 94.62 272 TYR A C 1
ATOM 2139 O O . TYR A 1 272 ? 12.944 -13.604 -4.593 1.00 94.62 272 TYR A O 1
ATOM 2147 N N . LEU A 1 273 ? 10.940 -13.278 -5.563 1.00 92.94 273 LEU A N 1
ATOM 2148 C CA . LEU A 1 273 ? 11.410 -13.585 -6.916 1.00 92.94 273 LEU A CA 1
ATOM 2149 C C . LEU A 1 273 ? 12.436 -12.558 -7.400 1.00 92.94 273 LEU A C 1
ATOM 2151 O O . LEU A 1 273 ? 13.457 -12.936 -7.982 1.00 92.94 273 LEU A O 1
ATOM 2155 N N . GLU A 1 274 ? 12.209 -11.275 -7.121 1.00 85.88 274 GLU A N 1
ATOM 2156 C CA . GLU A 1 274 ? 13.150 -10.214 -7.463 1.00 85.88 274 GLU A CA 1
ATOM 2157 C C . GLU A 1 274 ? 14.476 -10.369 -6.702 1.00 85.88 274 GLU A C 1
ATOM 2159 O O . GLU A 1 274 ? 15.552 -10.267 -7.302 1.00 85.88 274 GLU A O 1
ATOM 2164 N N . ALA A 1 275 ? 14.426 -10.681 -5.404 1.00 86.50 275 ALA A N 1
ATOM 2165 C CA . ALA A 1 275 ? 15.615 -10.940 -4.597 1.00 86.50 275 ALA A CA 1
ATOM 2166 C C . ALA A 1 275 ? 16.438 -12.112 -5.158 1.00 86.50 275 ALA A C 1
ATOM 2168 O O . ALA A 1 275 ? 17.661 -11.993 -5.299 1.00 86.50 275 ALA A O 1
ATOM 2169 N N . LYS A 1 276 ? 15.781 -13.212 -5.559 1.00 91.88 276 LYS A N 1
ATOM 2170 C CA . LYS A 1 276 ? 16.448 -14.343 -6.226 1.00 91.88 276 LYS A CA 1
ATOM 2171 C C . LYS A 1 276 ? 17.055 -13.955 -7.571 1.00 91.88 276 LYS A C 1
ATOM 2173 O O . LYS A 1 276 ? 18.203 -14.308 -7.842 1.00 91.88 276 LYS A O 1
ATOM 2178 N N . ALA A 1 277 ? 16.331 -13.205 -8.398 1.00 87.19 277 ALA A N 1
ATOM 2179 C CA . ALA A 1 277 ? 16.824 -12.767 -9.702 1.00 87.19 277 ALA A CA 1
ATOM 2180 C C . ALA A 1 277 ? 18.076 -11.883 -9.574 1.00 87.19 277 ALA A C 1
ATOM 2182 O O . ALA A 1 277 ? 19.092 -12.155 -10.216 1.00 87.19 277 ALA A O 1
ATOM 2183 N N . ARG A 1 278 ? 18.044 -10.872 -8.693 1.00 84.94 278 ARG A N 1
ATOM 2184 C CA . ARG A 1 278 ? 19.195 -9.988 -8.433 1.00 84.94 278 ARG A CA 1
ATOM 2185 C C . ARG A 1 278 ? 20.412 -10.771 -7.951 1.00 84.94 278 ARG A C 1
ATOM 2187 O O . ARG A 1 278 ? 21.532 -10.503 -8.376 1.00 84.94 278 ARG A O 1
ATOM 2194 N N . ARG A 1 279 ? 20.198 -11.756 -7.081 1.00 84.69 279 ARG A N 1
ATOM 2195 C CA . ARG A 1 279 ? 21.268 -12.591 -6.540 1.00 84.69 279 ARG A CA 1
ATOM 2196 C C . ARG A 1 279 ? 21.902 -13.493 -7.601 1.00 84.69 279 ARG A C 1
ATOM 2198 O O . ARG A 1 279 ? 23.125 -13.580 -7.652 1.00 84.69 279 ARG A O 1
ATOM 2205 N N . ASN A 1 280 ? 21.096 -14.100 -8.472 1.00 85.44 280 ASN A N 1
ATOM 2206 C CA . ASN A 1 280 ? 21.601 -14.898 -9.593 1.00 85.44 280 ASN A CA 1
ATOM 2207 C C . ASN A 1 280 ? 22.488 -14.066 -10.528 1.00 85.44 280 ASN A C 1
ATOM 2209 O O . ASN A 1 280 ? 23.536 -14.542 -10.949 1.00 85.44 280 ASN A O 1
ATOM 2213 N N . ILE A 1 281 ? 22.109 -12.814 -10.796 1.00 83.94 281 ILE A N 1
ATOM 2214 C CA . ILE A 1 281 ? 22.922 -11.886 -11.598 1.00 83.94 281 ILE A CA 1
ATOM 2215 C C . ILE A 1 281 ? 24.269 -11.611 -10.908 1.00 83.94 281 ILE A C 1
ATOM 2217 O O . ILE A 1 281 ? 25.314 -11.699 -11.542 1.00 83.94 281 ILE A O 1
ATOM 2221 N N . LEU A 1 282 ? 24.275 -11.346 -9.596 1.00 84.19 282 LEU A N 1
ATOM 2222 C CA . LEU A 1 282 ? 25.518 -11.100 -8.848 1.00 84.19 282 LEU A CA 1
ATOM 2223 C C . LEU A 1 282 ? 26.464 -12.312 -8.829 1.00 84.19 282 LEU A C 1
ATOM 2225 O O . LEU A 1 282 ? 27.678 -12.126 -8.895 1.00 84.19 282 LEU A O 1
ATOM 2229 N N . LEU A 1 283 ? 25.919 -13.532 -8.747 1.00 82.81 283 LEU A N 1
ATOM 2230 C CA . LEU A 1 283 ? 26.705 -14.769 -8.806 1.00 82.81 283 LEU A CA 1
ATOM 2231 C C . LEU A 1 283 ? 27.327 -14.995 -10.181 1.00 82.81 283 LEU A C 1
ATOM 2233 O O . LEU A 1 283 ? 28.488 -15.373 -10.257 1.00 82.81 283 LEU A O 1
ATOM 2237 N N . LEU A 1 284 ? 26.553 -14.783 -11.246 1.00 82.62 284 LEU A N 1
ATOM 2238 C CA . LEU A 1 284 ? 26.998 -15.054 -12.613 1.00 82.62 284 LEU A CA 1
ATOM 2239 C C . LEU A 1 284 ? 27.993 -14.008 -13.124 1.00 82.62 284 LEU A C 1
ATOM 2241 O O . LEU A 1 284 ? 28.921 -14.363 -13.846 1.00 82.62 284 LEU A O 1
ATOM 2245 N N . ASP A 1 285 ? 27.816 -12.741 -12.742 1.00 80.12 285 ASP A N 1
ATOM 2246 C CA . ASP A 1 285 ? 28.536 -11.637 -13.382 1.00 80.12 285 ASP A CA 1
ATOM 2247 C C . ASP A 1 285 ? 29.735 -11.121 -12.575 1.00 80.12 285 ASP A C 1
ATOM 2249 O O . ASP A 1 285 ? 30.621 -10.484 -13.146 1.00 80.12 285 ASP A O 1
ATOM 2253 N N . GLN A 1 286 ? 29.759 -11.314 -11.250 1.00 78.19 286 GLN A N 1
ATOM 2254 C CA . GLN A 1 286 ? 30.701 -10.594 -10.378 1.00 78.19 286 GLN A CA 1
ATOM 2255 C C . GLN A 1 286 ? 31.564 -11.483 -9.479 1.00 78.19 286 GLN A C 1
ATOM 2257 O O . GLN A 1 286 ? 32.419 -10.934 -8.784 1.00 78.19 286 GLN A O 1
ATOM 2262 N N . ASP A 1 287 ? 31.345 -12.807 -9.453 1.00 78.31 287 ASP A N 1
ATOM 2263 C CA . ASP A 1 287 ? 32.040 -13.760 -8.560 1.00 78.31 287 ASP A CA 1
ATOM 2264 C C . ASP A 1 287 ? 32.126 -13.266 -7.096 1.00 78.31 287 ASP A C 1
ATOM 2266 O O . ASP A 1 287 ? 33.053 -13.562 -6.337 1.00 78.31 287 ASP A O 1
ATOM 2270 N N . ARG A 1 288 ? 31.148 -12.454 -6.674 1.00 79.81 288 ARG A N 1
ATOM 2271 C CA . ARG A 1 288 ? 31.181 -11.777 -5.380 1.00 79.81 288 ARG A CA 1
ATOM 2272 C C . ARG A 1 288 ? 30.579 -12.683 -4.315 1.00 79.81 288 ARG A C 1
ATOM 2274 O O . ARG A 1 288 ? 29.452 -13.155 -4.453 1.00 79.81 288 ARG A O 1
ATOM 2281 N N . ALA A 1 289 ? 31.304 -12.867 -3.213 1.00 77.88 289 ALA A N 1
ATOM 2282 C CA . ALA A 1 289 ? 30.780 -13.566 -2.045 1.00 77.88 289 ALA A CA 1
ATOM 2283 C C . ALA A 1 289 ? 29.549 -12.828 -1.494 1.00 77.88 289 ALA A C 1
ATOM 2285 O O . ALA A 1 289 ? 29.571 -11.615 -1.273 1.00 77.88 289 ALA A O 1
ATOM 2286 N N . LEU A 1 290 ? 28.462 -13.566 -1.289 1.00 83.12 290 LEU A N 1
ATOM 2287 C CA . LEU A 1 290 ? 27.189 -13.005 -0.852 1.00 83.12 290 LEU A CA 1
ATOM 2288 C C . LEU A 1 290 ? 27.124 -12.964 0.670 1.00 83.12 290 LEU A C 1
ATOM 2290 O O . LEU A 1 290 ? 27.539 -13.904 1.342 1.00 83.12 290 LEU A O 1
ATOM 2294 N N . SER A 1 291 ? 26.550 -11.890 1.212 1.00 83.25 291 SER A N 1
ATOM 2295 C CA . SER A 1 291 ? 26.431 -11.668 2.660 1.00 83.25 291 SER A CA 1
ATOM 2296 C C . SER A 1 291 ? 25.495 -12.653 3.368 1.00 83.25 291 SER A C 1
ATOM 2298 O O . SER A 1 291 ? 25.545 -12.790 4.585 1.00 83.25 291 SER A O 1
ATOM 2300 N N . CYS A 1 292 ? 24.633 -13.333 2.618 1.00 85.69 292 CYS A N 1
ATOM 2301 C CA . CYS A 1 292 ? 23.610 -14.227 3.135 1.00 85.69 292 CYS A CA 1
ATOM 2302 C C . CYS A 1 292 ? 23.529 -15.497 2.276 1.00 85.69 292 CYS A C 1
ATOM 2304 O O . CYS A 1 292 ? 23.889 -15.461 1.099 1.00 85.69 292 CYS A O 1
ATOM 2306 N N . SER A 1 293 ? 23.072 -16.622 2.825 1.00 90.00 293 SER A N 1
ATOM 2307 C CA . SER A 1 293 ? 22.872 -17.863 2.063 1.00 90.00 293 SER A CA 1
ATOM 2308 C C . SER A 1 293 ? 21.470 -17.924 1.443 1.00 90.00 293 SER A C 1
ATOM 2310 O O . SER A 1 293 ? 20.523 -17.353 1.981 1.00 90.00 293 SER A O 1
ATOM 2312 N N . ASP A 1 294 ? 21.309 -18.660 0.336 1.00 91.25 294 ASP A N 1
ATOM 2313 C CA . ASP A 1 294 ? 19.989 -18.887 -0.285 1.00 91.25 294 ASP A CA 1
ATOM 2314 C C . ASP A 1 294 ? 18.996 -19.525 0.691 1.00 91.25 294 ASP A C 1
ATOM 2316 O O . ASP A 1 294 ? 17.829 -19.145 0.740 1.00 91.25 294 ASP A O 1
ATOM 2320 N N . SER A 1 295 ? 19.483 -20.445 1.529 1.00 93.19 295 SER A N 1
ATOM 2321 C CA . SER A 1 295 ? 18.667 -21.103 2.551 1.00 93.19 295 SER A CA 1
ATOM 2322 C C . SER A 1 295 ? 18.070 -20.116 3.551 1.00 93.19 295 SER A C 1
ATOM 2324 O O . SER A 1 295 ? 16.965 -20.351 4.029 1.00 93.19 295 SER A O 1
ATOM 2326 N N . HIS A 1 296 ? 18.788 -19.045 3.895 1.00 92.25 296 HIS A N 1
ATOM 2327 C CA . HIS A 1 296 ? 18.285 -18.048 4.835 1.00 92.25 296 HIS A CA 1
ATOM 2328 C C . HIS A 1 296 ? 17.186 -17.190 4.200 1.00 92.25 296 HIS A C 1
ATOM 2330 O O . HIS A 1 296 ? 16.148 -16.987 4.820 1.00 92.25 296 HIS A O 1
ATOM 2336 N N . ILE A 1 297 ? 17.365 -16.764 2.943 1.00 91.31 297 ILE A N 1
ATOM 2337 C CA . ILE A 1 297 ? 16.337 -16.025 2.188 1.00 91.31 297 ILE A CA 1
ATOM 2338 C C . ILE A 1 297 ? 15.069 -16.877 2.045 1.00 91.31 297 ILE A C 1
ATOM 2340 O O . ILE A 1 297 ? 13.965 -16.398 2.295 1.00 91.31 297 ILE A O 1
ATOM 2344 N N . ASP A 1 298 ? 15.225 -18.154 1.690 1.00 95.69 298 ASP A N 1
ATOM 2345 C CA . ASP A 1 298 ? 14.105 -19.087 1.547 1.00 95.69 298 ASP A CA 1
ATOM 2346 C C . ASP A 1 298 ? 13.381 -19.330 2.880 1.00 95.69 298 ASP A C 1
ATOM 2348 O O . ASP A 1 298 ? 12.153 -19.436 2.904 1.00 95.69 298 ASP A O 1
ATOM 2352 N N . GLN A 1 299 ? 14.120 -19.425 3.988 1.00 96.25 299 GLN A N 1
ATOM 2353 C CA . GLN A 1 299 ? 13.540 -19.593 5.319 1.00 96.25 299 GLN A CA 1
ATOM 2354 C C . GLN A 1 299 ? 12.753 -18.353 5.751 1.00 96.25 299 GLN A C 1
ATOM 2356 O O . GLN A 1 299 ? 11.616 -18.492 6.202 1.00 96.25 299 GLN A O 1
ATOM 2361 N N . GLU A 1 300 ? 13.331 -17.164 5.578 1.00 92.56 300 GLU A N 1
ATOM 2362 C CA . GLU A 1 300 ? 12.691 -15.895 5.927 1.00 92.56 300 GLU A CA 1
ATOM 2363 C C . GLU A 1 300 ? 11.403 -15.688 5.121 1.00 92.56 300 GLU A C 1
ATOM 2365 O O . GLU A 1 300 ? 10.347 -15.416 5.691 1.00 92.56 300 GLU A O 1
ATOM 2370 N N . TYR A 1 301 ? 11.452 -15.925 3.806 1.00 96.62 301 TYR A N 1
ATOM 2371 C CA . TYR A 1 301 ? 10.275 -15.862 2.940 1.00 96.62 301 TYR A CA 1
ATOM 2372 C C . TYR A 1 301 ? 9.172 -16.822 3.399 1.00 96.62 301 TYR A C 1
ATOM 2374 O O . TYR A 1 301 ? 8.023 -16.410 3.542 1.00 96.62 301 TYR A O 1
ATOM 2382 N N . ARG A 1 302 ? 9.500 -18.091 3.685 1.00 97.62 302 ARG A N 1
ATOM 2383 C CA . ARG A 1 302 ? 8.505 -19.071 4.158 1.00 97.62 302 ARG A CA 1
ATOM 2384 C C . ARG A 1 302 ? 7.870 -18.656 5.479 1.00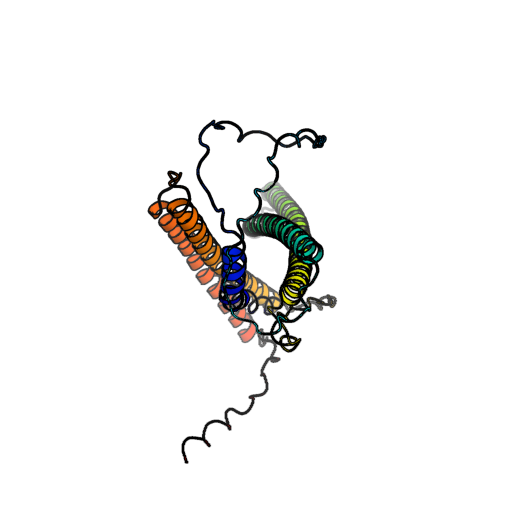 97.62 302 ARG A C 1
ATOM 2386 O O . ARG A 1 302 ? 6.663 -18.816 5.630 1.00 97.62 302 ARG A O 1
ATOM 2393 N N . HIS A 1 303 ? 8.668 -18.138 6.411 1.00 96.38 303 HIS A N 1
ATOM 2394 C CA . HIS A 1 303 ? 8.180 -17.668 7.703 1.00 96.38 303 HIS A CA 1
ATOM 2395 C C . HIS A 1 303 ? 7.217 -16.483 7.540 1.00 96.38 303 HIS A C 1
ATOM 2397 O O . HIS A 1 303 ? 6.093 -16.536 8.035 1.00 96.38 303 HIS A O 1
ATOM 2403 N N . GLN A 1 304 ? 7.611 -15.454 6.782 1.00 91.56 304 GLN A N 1
ATOM 2404 C CA . GLN A 1 304 ? 6.754 -14.293 6.515 1.00 91.56 304 GLN A CA 1
ATOM 2405 C C . GLN A 1 304 ? 5.476 -14.686 5.769 1.00 91.56 304 GLN A C 1
ATOM 2407 O O . GLN A 1 304 ? 4.385 -14.240 6.120 1.00 91.56 304 GLN A O 1
ATOM 2412 N N . ARG A 1 305 ? 5.601 -15.557 4.763 1.00 97.19 305 ARG A N 1
ATOM 2413 C CA . ARG A 1 305 ? 4.469 -16.025 3.966 1.00 97.19 305 ARG A CA 1
ATOM 2414 C C . ARG A 1 305 ? 3.465 -16.800 4.809 1.00 97.19 305 ARG A C 1
ATOM 2416 O O . ARG A 1 305 ? 2.273 -16.579 4.647 1.00 97.19 305 ARG A O 1
ATOM 2423 N N . ALA A 1 306 ? 3.932 -17.684 5.692 1.00 96.31 306 ALA A N 1
ATOM 2424 C CA . ALA A 1 306 ? 3.060 -18.419 6.606 1.00 96.31 306 ALA A CA 1
ATOM 2425 C C . ALA A 1 306 ? 2.268 -17.461 7.509 1.00 96.31 306 ALA A C 1
ATOM 2427 O O . ALA A 1 306 ? 1.051 -17.576 7.575 1.00 96.31 306 ALA A O 1
ATOM 2428 N N . GLY A 1 307 ? 2.928 -16.452 8.091 1.00 91.56 307 GLY A N 1
ATOM 2429 C CA . GLY A 1 307 ? 2.250 -15.443 8.913 1.00 91.56 307 GLY A CA 1
ATOM 2430 C C . GLY A 1 307 ? 1.158 -14.677 8.158 1.00 91.56 307 GLY A C 1
ATOM 2431 O O . GLY A 1 307 ? 0.039 -14.566 8.648 1.00 91.56 307 GLY A O 1
ATOM 2432 N N . ILE A 1 308 ? 1.441 -14.213 6.932 1.00 90.44 308 ILE A N 1
ATOM 2433 C CA . ILE A 1 308 ? 0.437 -13.510 6.110 1.00 90.44 308 ILE A CA 1
ATOM 2434 C C . ILE A 1 308 ? -0.725 -14.440 5.735 1.00 90.44 308 ILE A C 1
ATOM 2436 O O . ILE A 1 308 ? -1.869 -13.997 5.702 1.00 90.44 308 ILE A O 1
ATOM 2440 N N . VAL A 1 309 ? -0.453 -15.715 5.439 1.00 96.44 309 VAL A N 1
ATOM 2441 C CA . VAL A 1 309 ? -1.500 -16.697 5.115 1.00 96.44 309 VAL A CA 1
ATOM 2442 C C . VAL A 1 309 ? -2.416 -16.934 6.316 1.00 96.44 309 VAL A C 1
ATOM 2444 O O . VAL A 1 309 ? -3.631 -16.865 6.150 1.00 96.44 309 VAL A O 1
ATOM 2447 N N . ASP A 1 310 ? -1.859 -17.124 7.511 1.00 96.06 310 ASP A N 1
ATOM 2448 C CA . ASP A 1 310 ? -2.644 -17.317 8.736 1.00 96.06 310 ASP A CA 1
ATOM 2449 C C . ASP A 1 310 ? -3.522 -16.085 9.041 1.00 96.06 310 ASP A C 1
ATOM 2451 O O . ASP A 1 310 ? -4.715 -16.211 9.336 1.00 96.06 310 ASP A O 1
ATOM 2455 N N . GLU A 1 311 ? -2.962 -14.874 8.909 1.00 92.38 311 GLU A N 1
ATOM 2456 C CA . GLU A 1 311 ? -3.707 -13.616 9.058 1.00 92.38 311 GLU A CA 1
ATOM 2457 C C . GLU A 1 311 ? -4.806 -13.468 7.995 1.00 92.38 311 GLU A C 1
ATOM 2459 O O . GLU A 1 311 ? -5.924 -13.048 8.304 1.00 92.38 311 GLU A O 1
ATOM 2464 N N . LEU A 1 312 ? -4.519 -13.837 6.744 1.00 94.25 312 LEU A N 1
ATOM 2465 C CA . LEU A 1 312 ? -5.473 -13.774 5.639 1.00 94.25 312 LEU A CA 1
ATOM 2466 C C . LEU A 1 312 ? -6.645 -14.737 5.847 1.00 94.25 312 LEU A C 1
ATOM 2468 O O . LEU A 1 312 ? -7.789 -14.375 5.561 1.00 94.25 312 LEU A O 1
ATOM 2472 N N . GLU A 1 313 ? -6.390 -15.948 6.341 1.00 95.88 313 GLU A N 1
ATOM 2473 C CA . GLU A 1 313 ? -7.441 -16.909 6.681 1.00 95.88 313 GLU A CA 1
ATOM 2474 C C . GLU A 1 313 ? -8.349 -16.375 7.796 1.00 95.88 313 GLU A C 1
ATOM 2476 O O . GLU A 1 313 ? -9.576 -16.471 7.692 1.00 95.88 313 GLU A O 1
ATOM 2481 N N . ALA A 1 314 ? -7.768 -15.763 8.833 1.00 94.56 314 ALA A N 1
ATOM 2482 C CA . ALA A 1 314 ? -8.526 -15.128 9.908 1.00 94.56 314 ALA A CA 1
ATOM 2483 C C . ALA A 1 314 ? -9.375 -13.952 9.392 1.00 94.56 314 ALA A C 1
ATOM 2485 O O . ALA A 1 314 ? -10.585 -13.925 9.615 1.00 94.56 314 ALA A O 1
ATOM 2486 N N . ALA A 1 315 ? -8.778 -13.029 8.631 1.00 89.50 315 ALA A N 1
ATOM 2487 C CA . ALA A 1 315 ? -9.479 -11.875 8.067 1.00 89.50 315 ALA A CA 1
ATOM 2488 C C . ALA A 1 315 ? -10.589 -12.283 7.085 1.00 89.50 315 ALA A C 1
ATOM 2490 O O . ALA A 1 315 ? -11.668 -11.690 7.079 1.00 89.50 315 ALA A O 1
ATOM 2491 N N . THR A 1 316 ? -10.359 -13.326 6.280 1.00 94.31 316 THR A N 1
ATOM 2492 C CA . THR A 1 316 ? -11.375 -13.869 5.365 1.00 94.31 316 THR A CA 1
ATOM 2493 C C . THR A 1 316 ? -12.569 -14.415 6.146 1.00 94.31 316 THR A C 1
ATOM 2495 O O . THR A 1 316 ? -13.708 -14.104 5.803 1.00 94.31 316 THR A O 1
ATOM 2498 N N . ARG A 1 317 ? -12.328 -15.153 7.236 1.00 97.62 317 ARG A N 1
ATOM 2499 C CA . ARG A 1 317 ? -13.395 -15.667 8.106 1.00 97.62 317 ARG A CA 1
ATOM 2500 C C . ARG A 1 317 ? -14.211 -14.539 8.737 1.00 97.62 317 ARG A C 1
ATOM 2502 O O . ARG A 1 317 ? -15.435 -14.577 8.692 1.00 97.62 317 ARG A O 1
ATOM 2509 N N . GLU A 1 318 ? -13.551 -13.507 9.262 1.00 95.69 318 GLU A N 1
ATOM 2510 C CA . GLU A 1 318 ? -14.233 -12.333 9.825 1.00 95.69 318 GLU A CA 1
ATOM 2511 C C . GLU A 1 318 ? -15.079 -11.595 8.773 1.00 95.69 318 GLU A C 1
ATOM 2513 O O . GLU A 1 318 ? -16.198 -11.162 9.058 1.00 95.69 318 GLU A O 1
ATOM 2518 N N . ALA A 1 319 ? -14.575 -11.473 7.540 1.00 93.88 319 ALA A N 1
ATOM 2519 C CA . ALA A 1 319 ? -15.321 -10.881 6.433 1.00 93.88 319 ALA A CA 1
ATOM 2520 C C . ALA A 1 319 ? -16.549 -11.724 6.047 1.00 93.88 319 ALA A C 1
ATOM 2522 O O . ALA A 1 319 ? -17.616 -11.170 5.775 1.00 93.88 319 ALA A O 1
ATOM 2523 N N . GLU A 1 320 ? -16.434 -13.053 6.053 1.00 95.94 320 GLU A N 1
ATOM 2524 C CA . GLU A 1 320 ? -17.548 -13.975 5.802 1.00 95.94 320 GLU A CA 1
ATOM 2525 C C . GLU A 1 320 ? -18.607 -13.931 6.914 1.00 95.94 320 GLU A C 1
ATOM 2527 O O . GLU A 1 320 ? -19.807 -13.914 6.626 1.00 95.94 320 GLU A O 1
ATOM 2532 N N . GLU A 1 321 ? -18.197 -13.838 8.178 1.00 97.38 321 GLU A N 1
ATOM 2533 C CA . GLU A 1 321 ? -19.103 -13.670 9.321 1.00 97.38 321 GLU A CA 1
ATOM 2534 C C . GLU A 1 321 ? -19.854 -12.329 9.263 1.00 97.38 321 GLU A C 1
ATOM 2536 O O . GLU A 1 321 ? -21.075 -12.276 9.465 1.00 97.38 321 GLU A O 1
ATOM 2541 N N . ALA A 1 322 ? -19.158 -11.243 8.910 1.00 94.88 322 ALA A N 1
ATOM 2542 C CA . ALA A 1 322 ? -19.777 -9.939 8.684 1.00 94.88 322 ALA A CA 1
ATOM 2543 C C . ALA A 1 322 ? -20.733 -9.962 7.477 1.00 94.88 322 ALA A C 1
ATOM 2545 O O . ALA A 1 322 ? -21.832 -9.402 7.543 1.00 94.88 322 ALA A O 1
ATOM 2546 N N . LYS A 1 323 ? -20.368 -10.674 6.398 1.00 95.94 323 LYS A N 1
ATOM 2547 C CA . LYS A 1 323 ? -21.234 -10.897 5.228 1.00 95.94 323 LYS A CA 1
ATOM 2548 C C . LYS A 1 323 ? -22.519 -11.606 5.636 1.00 95.94 323 LYS A C 1
ATOM 2550 O O . LYS A 1 323 ? -23.604 -11.165 5.266 1.00 95.94 323 LYS A O 1
ATOM 2555 N N . LYS A 1 324 ? -22.406 -12.677 6.425 1.00 97.19 324 LYS A N 1
ATOM 2556 C CA . LYS A 1 324 ? -23.555 -13.428 6.937 1.00 97.19 324 LYS A CA 1
ATOM 2557 C C . LYS A 1 324 ? -24.463 -12.543 7.790 1.00 97.19 324 LYS A C 1
ATOM 2559 O O . LYS A 1 324 ? -25.667 -12.534 7.570 1.00 97.19 324 LYS A O 1
ATOM 2564 N N . SER A 1 325 ? -23.883 -11.724 8.666 1.00 97.50 325 SER A N 1
ATOM 2565 C CA . SER A 1 325 ? -24.634 -10.770 9.494 1.00 97.50 325 SER A CA 1
ATOM 2566 C C . SER A 1 325 ? -25.414 -9.746 8.656 1.00 97.50 325 SER A C 1
ATOM 2568 O O . SER A 1 325 ? -26.540 -9.394 9.001 1.00 97.50 325 SER A O 1
ATOM 2570 N N . CYS A 1 326 ? -24.855 -9.294 7.526 1.00 96.06 326 CYS A N 1
ATOM 2571 C CA . CYS A 1 326 ? -25.574 -8.443 6.574 1.00 96.06 326 CYS A CA 1
ATOM 2572 C C . CYS A 1 326 ? -26.755 -9.184 5.932 1.00 96.06 326 CYS A C 1
ATOM 2574 O O . CYS A 1 326 ? -27.861 -8.647 5.893 1.00 96.06 326 CYS A O 1
ATOM 2576 N N . LEU A 1 327 ? -26.532 -10.418 5.468 1.00 95.88 327 LEU A N 1
ATOM 2577 C CA . LEU A 1 327 ? -27.568 -11.237 4.830 1.00 95.88 327 LEU A CA 1
ATOM 2578 C C . LEU A 1 327 ? -28.723 -11.551 5.790 1.00 95.88 327 LEU A C 1
ATOM 2580 O O . LEU A 1 327 ? -29.883 -11.422 5.403 1.00 95.88 327 LEU A O 1
ATOM 2584 N N . ASP A 1 328 ? -28.414 -11.884 7.044 1.00 97.12 328 ASP A N 1
ATOM 2585 C CA . ASP A 1 328 ? -29.406 -12.145 8.093 1.00 97.12 328 ASP A CA 1
ATOM 2586 C C . ASP A 1 328 ? -30.251 -10.890 8.406 1.00 97.12 328 ASP A C 1
ATOM 2588 O O . ASP A 1 328 ? -31.427 -10.996 8.754 1.00 97.12 328 ASP A O 1
ATOM 2592 N N . ALA A 1 329 ? -29.686 -9.693 8.212 1.00 96.50 329 ALA A N 1
ATOM 2593 C CA . ALA A 1 329 ? -30.380 -8.409 8.330 1.00 96.50 329 ALA A CA 1
ATOM 2594 C C . ALA A 1 329 ? -31.114 -7.969 7.043 1.00 96.50 329 ALA A C 1
ATOM 2596 O O . ALA A 1 329 ? -31.663 -6.866 6.994 1.00 96.50 329 ALA A O 1
ATOM 2597 N N . GLY A 1 330 ? -31.119 -8.793 5.988 1.00 95.75 330 GLY A N 1
ATOM 2598 C CA . GLY A 1 330 ? -31.717 -8.460 4.691 1.00 95.75 330 GLY A CA 1
ATOM 2599 C C . GLY A 1 330 ? -30.928 -7.427 3.875 1.00 95.75 330 GLY A C 1
ATOM 2600 O O . GLY A 1 330 ? -31.455 -6.875 2.910 1.00 95.75 330 GLY A O 1
ATOM 2601 N N . LEU A 1 331 ? -29.677 -7.150 4.247 1.00 94.00 331 LEU A N 1
ATOM 2602 C CA . LEU A 1 331 ? -28.768 -6.282 3.502 1.00 94.00 331 LEU A CA 1
ATOM 2603 C C . LEU A 1 331 ? -27.999 -7.116 2.473 1.00 94.00 331 LEU A C 1
ATOM 2605 O O . LEU A 1 331 ? -27.507 -8.199 2.782 1.00 94.00 331 LEU A O 1
ATOM 2609 N N . GLN A 1 332 ? -27.861 -6.599 1.252 1.00 91.88 332 GLN A N 1
ATOM 2610 C CA . GLN A 1 332 ? -27.060 -7.233 0.204 1.00 91.88 332 GLN A CA 1
ATOM 2611 C C . GLN A 1 332 ? -25.686 -6.547 0.111 1.00 91.88 332 GLN A C 1
ATOM 2613 O O . GLN A 1 332 ? -25.609 -5.413 -0.360 1.00 91.88 332 GLN A O 1
ATOM 2618 N N . PRO A 1 333 ? -24.606 -7.196 0.588 1.00 83.25 333 PRO A N 1
ATOM 2619 C CA . PRO A 1 333 ? -23.253 -6.641 0.542 1.00 83.25 333 PRO A CA 1
ATOM 2620 C C . PRO A 1 333 ? -22.626 -6.656 -0.856 1.00 83.25 333 PRO A C 1
ATOM 2622 O O . PRO A 1 333 ? -21.704 -5.894 -1.119 1.00 83.25 333 PRO A O 1
ATOM 2625 N N . GLU A 1 334 ? -23.125 -7.496 -1.763 1.00 75.94 334 GLU A N 1
ATOM 2626 C CA . GLU A 1 334 ? -22.744 -7.440 -3.172 1.00 75.94 334 GLU A CA 1
ATOM 2627 C C . GLU A 1 334 ? -23.578 -6.337 -3.836 1.00 75.94 334 GLU A C 1
ATOM 2629 O O . GLU A 1 334 ? -24.812 -6.432 -3.816 1.00 75.94 334 GLU A O 1
ATOM 2634 N N . PRO A 1 335 ? -22.979 -5.306 -4.459 1.00 57.50 335 PRO A N 1
ATOM 2635 C CA . PRO A 1 335 ? -23.735 -4.542 -5.428 1.00 57.50 335 PRO A CA 1
ATOM 2636 C C . PRO A 1 335 ? -24.153 -5.540 -6.508 1.00 57.50 335 PRO A C 1
ATOM 2638 O O . PRO A 1 335 ? -23.311 -6.139 -7.172 1.00 57.50 335 PRO A O 1
ATOM 2641 N N . SER A 1 336 ? -25.453 -5.710 -6.720 1.00 49.06 336 SER A N 1
ATOM 2642 C CA . SER A 1 336 ? -26.044 -6.517 -7.796 1.00 49.06 336 SER A CA 1
ATOM 2643 C C . SER A 1 336 ? -25.707 -5.998 -9.211 1.00 49.06 336 SER A C 1
ATOM 2645 O O . SER A 1 336 ? -26.403 -6.282 -10.179 1.00 49.06 336 SER A O 1
ATOM 2647 N N . GLN A 1 337 ? -24.630 -5.226 -9.348 1.00 44.53 337 GLN A N 1
ATOM 2648 C CA . GLN A 1 337 ? -24.165 -4.527 -10.535 1.00 44.53 337 GLN A CA 1
ATOM 2649 C C . GLN A 1 337 ? -22.819 -5.089 -11.009 1.00 44.53 337 GLN A C 1
ATOM 2651 O O . GLN A 1 337 ? -21.858 -4.358 -11.211 1.00 44.53 337 GLN A O 1
ATOM 2656 N N . CYS A 1 338 ? -22.750 -6.406 -11.175 1.00 36.72 338 CYS A N 1
ATOM 2657 C CA . CYS A 1 338 ? -21.902 -7.063 -12.171 1.00 36.72 338 CYS A CA 1
ATOM 2658 C C . CYS A 1 338 ? -22.444 -8.466 -12.469 1.00 36.72 338 CYS A C 1
ATOM 2660 O O . CYS A 1 338 ? -21.692 -9.420 -12.649 1.00 36.72 338 CYS A O 1
ATOM 2662 N N . SER A 1 339 ? -23.764 -8.593 -12.645 1.00 39.81 339 SER A N 1
ATOM 2663 C CA . SER A 1 339 ? -24.203 -9.434 -13.756 1.00 39.81 339 SER A CA 1
ATOM 2664 C C . SER A 1 339 ? -23.705 -8.730 -15.020 1.00 39.81 339 SER A C 1
ATOM 2666 O O . SER A 1 339 ? -24.423 -7.938 -15.636 1.00 39.81 339 SER A O 1
ATOM 2668 N N . LEU A 1 340 ? -22.428 -8.935 -15.362 1.00 39.41 340 LEU A N 1
ATOM 2669 C CA . LEU A 1 340 ? -21.998 -8.777 -16.741 1.00 39.41 340 LEU A CA 1
ATOM 2670 C C . LEU A 1 340 ? -23.065 -9.512 -17.557 1.00 39.41 340 LEU A C 1
ATOM 2672 O O . LEU A 1 340 ? -23.393 -10.642 -17.179 1.00 39.41 340 LEU A O 1
ATOM 2676 N N . PRO A 1 341 ? -23.682 -8.880 -18.572 1.00 40.31 341 PRO A N 1
ATOM 2677 C CA . PRO A 1 341 ? -24.627 -9.595 -19.413 1.00 40.31 341 PRO A CA 1
ATOM 2678 C C . PRO A 1 341 ? -23.928 -10.885 -19.813 1.00 40.31 341 PRO A C 1
ATOM 2680 O O . PRO A 1 341 ? -22.773 -10.820 -20.246 1.00 40.31 341 PRO A O 1
ATOM 2683 N N . GLU A 1 342 ? -24.571 -12.029 -19.569 1.00 43.28 342 GLU A N 1
ATOM 2684 C CA . GLU A 1 342 ? -24.146 -13.310 -20.115 1.00 43.28 342 GLU A CA 1
ATOM 2685 C C . GLU A 1 342 ? -23.946 -13.070 -21.608 1.00 43.28 342 GLU A C 1
ATOM 2687 O O . GLU A 1 342 ? -24.895 -13.041 -22.387 1.00 43.28 342 GLU A O 1
ATOM 2692 N N . ARG A 1 343 ? -22.710 -12.771 -22.014 1.00 45.84 343 ARG A N 1
ATOM 2693 C CA . ARG A 1 343 ? -22.332 -12.728 -23.413 1.00 45.84 343 ARG A CA 1
ATOM 2694 C C . ARG A 1 343 ? -22.345 -14.180 -23.826 1.00 45.84 343 ARG A C 1
ATOM 2696 O O . ARG A 1 343 ? -21.348 -14.873 -23.659 1.00 45.84 343 ARG A O 1
ATOM 2703 N N . ASP A 1 344 ? -23.526 -14.611 -24.252 1.00 46.59 344 ASP A N 1
ATOM 2704 C CA . ASP A 1 344 ? -23.808 -15.722 -25.140 1.00 46.59 344 ASP A CA 1
ATOM 2705 C C . ASP A 1 344 ? -22.632 -16.693 -25.291 1.00 46.59 344 ASP A C 1
ATOM 2707 O O . ASP A 1 344 ? -21.897 -16.695 -26.280 1.00 46.59 344 ASP A O 1
ATOM 2711 N N . LEU A 1 345 ? -22.518 -17.615 -24.334 1.00 46.97 345 LEU A N 1
ATOM 2712 C CA . LEU A 1 345 ? -21.799 -18.875 -24.539 1.00 46.97 345 LEU A CA 1
ATOM 2713 C C . LEU A 1 345 ? -22.524 -19.799 -25.546 1.00 46.97 345 LEU A C 1
ATOM 2715 O O . LEU A 1 345 ? -22.106 -20.933 -25.758 1.00 46.97 345 LEU A O 1
ATOM 2719 N N . VAL A 1 346 ? -23.548 -19.296 -26.246 1.00 47.84 346 VAL A N 1
ATOM 2720 C CA . VAL A 1 346 ? -24.266 -19.969 -27.341 1.00 47.84 346 VAL A CA 1
ATOM 2721 C C . VAL A 1 346 ? -23.402 -20.122 -28.611 1.00 47.84 346 VAL A C 1
ATOM 2723 O O . VAL A 1 346 ? -23.743 -20.889 -29.504 1.00 47.84 346 VAL A O 1
ATOM 2726 N N . ALA A 1 347 ? -22.226 -19.490 -28.709 1.00 49.84 347 ALA A N 1
ATOM 2727 C CA . ALA A 1 347 ? -21.398 -19.546 -29.923 1.00 49.84 347 ALA A CA 1
ATOM 2728 C C . ALA A 1 347 ? -20.314 -20.653 -29.969 1.00 49.84 347 ALA A C 1
ATOM 2730 O O . ALA A 1 347 ? -19.406 -20.568 -30.801 1.00 49.84 347 ALA A O 1
ATOM 2731 N N . LYS A 1 348 ? -20.362 -21.693 -29.118 1.00 45.84 348 LYS A N 1
ATOM 2732 C CA . LYS A 1 348 ? -19.384 -22.809 -29.174 1.00 45.84 348 LYS A CA 1
ATOM 2733 C C . LYS A 1 348 ? -19.937 -24.210 -29.443 1.00 45.84 348 LYS A C 1
ATOM 2735 O O . LYS A 1 348 ? -19.128 -25.106 -29.670 1.00 45.84 348 LYS A O 1
ATOM 2740 N N . GLU A 1 349 ? -21.249 -24.404 -29.564 1.00 45.84 349 GLU A N 1
ATOM 2741 C CA . GLU A 1 349 ? -21.793 -25.705 -30.005 1.00 45.84 349 GLU A CA 1
ATOM 2742 C C . GLU A 1 349 ? -21.905 -25.852 -31.535 1.00 45.84 349 GLU A C 1
ATOM 2744 O O . GLU A 1 349 ? -22.066 -26.959 -32.041 1.00 45.84 349 GLU A O 1
ATOM 2749 N N . SER A 1 350 ? -21.685 -24.789 -32.315 1.00 50.41 350 SER A N 1
ATOM 2750 C CA . SER A 1 350 ? -21.807 -24.837 -33.786 1.00 50.41 350 SER A CA 1
ATOM 2751 C C . SER A 1 350 ? -20.517 -25.202 -34.539 1.00 50.41 350 SER A C 1
ATOM 2753 O O . SER A 1 350 ? -20.460 -25.051 -35.757 1.00 50.41 350 SER A O 1
ATOM 2755 N N . ARG A 1 351 ? -19.455 -25.652 -33.854 1.00 48.59 351 ARG A N 1
ATOM 2756 C CA . ARG A 1 351 ? -18.160 -26.003 -34.488 1.00 48.59 351 ARG A CA 1
ATOM 2757 C C . ARG A 1 351 ? -17.683 -27.438 -34.236 1.00 48.59 351 ARG A C 1
ATOM 2759 O O . ARG A 1 351 ? -16.516 -27.734 -34.464 1.00 48.59 351 ARG A O 1
ATOM 2766 N N . ALA A 1 352 ? -18.588 -28.321 -33.815 1.00 46.50 352 ALA A N 1
ATOM 2767 C CA . ALA A 1 352 ? -18.357 -29.769 -33.741 1.00 46.50 352 ALA A CA 1
ATOM 2768 C C . ALA A 1 352 ? -19.134 -30.569 -34.810 1.00 46.50 352 ALA A C 1
ATOM 2770 O O . ALA A 1 352 ? -19.180 -31.794 -34.753 1.00 46.50 352 ALA A O 1
ATOM 2771 N N . ALA A 1 353 ? -19.729 -29.892 -35.794 1.00 49.09 353 ALA A N 1
ATOM 2772 C CA . ALA A 1 353 ? -20.386 -30.528 -36.930 1.00 49.09 353 ALA A CA 1
ATOM 2773 C C . ALA A 1 353 ? -20.004 -29.806 -38.226 1.00 49.09 353 ALA A C 1
ATOM 2775 O O . ALA A 1 353 ? -20.795 -29.026 -38.748 1.00 49.09 353 ALA A O 1
ATOM 2776 N N . LEU A 1 354 ? -18.772 -30.031 -38.692 1.00 44.53 354 LEU A N 1
ATOM 2777 C CA . LEU A 1 354 ? -18.364 -29.953 -40.099 1.00 44.53 354 LEU A CA 1
ATOM 2778 C C . LEU A 1 354 ? -17.081 -30.762 -40.301 1.00 44.53 354 LEU A C 1
ATOM 2780 O O . LEU A 1 354 ? -16.109 -30.499 -39.557 1.00 44.53 354 LEU A O 1
#

Foldseek 3Di:
DPPPPPPAPPVVVVPPVVVCVVVVVVVVVVDPDDDDDDDDDDDDDDPDDDDDDDDDDDPDDDDDDDDPPDDDDPPPPDDPDPDPPLQDDPVVLVVLVVVLVVLVVVLVVLVVVLVVLVVVLVVLVVVLVVLVVVLVVLVVVLVVLVVVCVVVVPCVVCVVVNVVSVVSSVVSVVVSVVSVVVSVVSVVVSVVSVVVSVVSVVVSVVSVVVSCVNRVVDPDPVVPPPPPRPPPPPPPDPDDDDDDDVLLVQLVVLVVQLVVLVVVLVVLVVVLVVVVVVVVCCVVPPVDDDPDDPVVSVVVSVVVNVVSVVSSVVSVVSSVVSCVVCVVVVHHSDPPPPPPPPPDPVPPVPPPPD